Protein AF-A0A7S1LF58-F1 (afdb_monomer_lite)

Foldseek 3Di:
DVQLPDQFPWDWDWDQDPQRWIWIWTGGPQIDIDIDHPQDDPPDFDADPQAGSPPDPVCRQPPDDPDPLQRGIPPRPPDDPVPDPQPDPPDPVVVVNVCSVVVVVVPPPDDDPDDDPPPPDVVVLVVLLVQQDPVQLVLLCVLLVPPLDPVLSSVSSSQCSNVVDSSSSSNSVVNSCCVLVPVLLQQWAWQDFAAFAAPVLFHAKKWFAQDADPVLLSVQSNQCSVPPFFWWWKHFNGGTIITGGDQPDDRQVDDGVRHIDDIPPNVTDGDGHGNHHHPDDPDPDPRNRMIIITRD

Structure (mmCIF, N/CA/C/O backbone):
data_AF-A0A7S1LF58-F1
#
_entry.id   AF-A0A7S1LF58-F1
#
loop_
_atom_site.group_PDB
_atom_site.id
_atom_site.type_symbol
_atom_site.label_atom_id
_atom_site.label_alt_id
_atom_site.label_comp_id
_atom_site.label_asym_id
_atom_site.label_entity_id
_atom_site.label_seq_id
_atom_site.pdbx_PDB_ins_code
_atom_site.Cartn_x
_atom_site.Cartn_y
_atom_site.Cartn_z
_atom_site.occupancy
_atom_site.B_iso_or_equiv
_atom_site.auth_seq_id
_atom_site.auth_comp_id
_atom_site.auth_asym_id
_atom_site.auth_atom_id
_atom_site.pdbx_PDB_model_num
ATOM 1 N N . HIS A 1 1 ? -14.526 -8.887 29.942 1.00 49.16 1 HIS A N 1
ATOM 2 C CA . HIS A 1 1 ? -13.795 -7.635 29.674 1.00 49.16 1 HIS A CA 1
ATOM 3 C C . HIS A 1 1 ? -12.307 -7.725 30.007 1.00 49.16 1 HIS A C 1
ATOM 5 O O . HIS A 1 1 ? -11.536 -7.125 29.285 1.00 49.16 1 HIS A O 1
ATOM 11 N N . GLU A 1 2 ? -11.868 -8.526 30.987 1.00 41.06 2 GLU A N 1
ATOM 12 C CA . GLU A 1 2 ? -10.431 -8.652 31.322 1.00 41.06 2 GLU A CA 1
ATOM 13 C C . GLU A 1 2 ? -9.546 -9.298 30.244 1.00 41.06 2 GLU A C 1
ATOM 15 O O . GLU A 1 2 ? -8.345 -9.060 30.238 1.00 41.06 2 GLU A O 1
ATOM 20 N N . ARG A 1 3 ? -10.104 -10.077 29.302 1.00 44.50 3 ARG A N 1
ATOM 21 C CA . ARG A 1 3 ? -9.297 -10.676 28.220 1.00 44.50 3 ARG A CA 1
ATOM 22 C C . ARG A 1 3 ? -8.648 -9.627 27.301 1.00 44.50 3 ARG A C 1
ATOM 24 O O . ARG A 1 3 ? -7.627 -9.939 26.711 1.00 44.50 3 ARG A O 1
ATOM 31 N N . PHE A 1 4 ? -9.262 -8.443 27.213 1.00 48.12 4 PHE A N 1
ATOM 32 C CA . PHE A 1 4 ? -8.873 -7.326 26.345 1.00 48.12 4 PHE A CA 1
ATOM 33 C C . PHE A 1 4 ? -7.854 -6.381 27.005 1.00 48.12 4 PHE A C 1
ATOM 35 O O . PHE A 1 4 ? -7.461 -5.385 26.417 1.00 48.12 4 PHE A O 1
ATOM 42 N N . LEU A 1 5 ? -7.452 -6.655 28.251 1.00 37.25 5 LEU A N 1
ATOM 43 C CA . LEU A 1 5 ? -6.512 -5.827 29.002 1.00 37.25 5 LEU A CA 1
ATOM 44 C C . LEU A 1 5 ? -5.150 -6.537 29.042 1.00 37.25 5 LEU A C 1
ATOM 46 O O . LEU A 1 5 ? -4.911 -7.404 29.885 1.00 37.25 5 LEU A O 1
ATOM 50 N N . GLY A 1 6 ? -4.254 -6.195 28.112 1.00 44.94 6 GLY A N 1
ATOM 51 C CA . GLY A 1 6 ? -2.879 -6.708 28.062 1.00 44.94 6 GLY A CA 1
ATOM 52 C C . GLY A 1 6 ? -2.340 -6.901 26.643 1.00 44.94 6 GLY A C 1
ATOM 53 O O . GLY A 1 6 ? -3.057 -6.706 25.671 1.00 44.94 6 GLY A O 1
ATOM 54 N N . ARG A 1 7 ? -1.063 -7.307 26.519 1.00 45.22 7 ARG A N 1
ATOM 55 C CA . ARG A 1 7 ? -0.465 -7.635 25.210 1.00 45.22 7 ARG A CA 1
ATOM 56 C C . ARG A 1 7 ? -1.307 -8.702 24.499 1.00 45.22 7 ARG A C 1
ATOM 58 O O . ARG A 1 7 ? -1.663 -9.685 25.162 1.00 45.22 7 ARG A O 1
ATOM 65 N N . PRO A 1 8 ? -1.540 -8.578 23.182 1.00 49.59 8 PRO A N 1
ATOM 66 C CA . PRO A 1 8 ? -2.308 -9.555 22.436 1.00 49.59 8 PRO A CA 1
ATOM 67 C C . PRO A 1 8 ? -1.781 -10.974 22.644 1.00 49.59 8 PRO A C 1
ATOM 69 O O . PRO A 1 8 ? -0.628 -11.286 22.342 1.00 49.59 8 PRO A O 1
ATOM 72 N N . LYS A 1 9 ? -2.628 -11.853 23.183 1.00 52.75 9 LYS A N 1
ATOM 73 C CA . LYS A 1 9 ? -2.329 -13.283 23.325 1.00 52.75 9 LYS A CA 1
ATOM 74 C C . LYS A 1 9 ? -2.861 -14.012 22.098 1.00 52.75 9 LYS A C 1
ATOM 76 O O . LYS A 1 9 ? -3.878 -14.693 22.170 1.00 52.75 9 LYS A O 1
ATOM 81 N N . GLY A 1 10 ? -2.183 -13.824 20.972 1.00 60.56 10 GLY A N 1
ATOM 82 C CA . GLY A 1 10 ? -2.605 -14.339 19.677 1.00 60.56 10 GLY A CA 1
ATOM 83 C C . GLY A 1 10 ? -1.446 -14.899 18.874 1.00 60.56 10 GLY A C 1
ATOM 84 O O . GLY A 1 10 ? -0.342 -14.367 18.912 1.00 60.56 10 GLY A O 1
ATOM 85 N N . GLY A 1 11 ? -1.702 -15.985 18.151 1.00 68.56 11 GLY A N 1
ATOM 86 C CA . GLY A 1 11 ? -0.811 -16.460 17.102 1.00 68.56 11 GLY A CA 1
ATOM 87 C C . GLY A 1 11 ? -1.150 -15.802 15.769 1.00 68.56 11 GLY A C 1
ATOM 88 O O . GLY A 1 11 ? -2.276 -15.360 15.543 1.00 68.56 11 GLY A O 1
ATOM 89 N N . LEU A 1 12 ? -0.173 -15.771 14.877 1.00 73.06 12 LEU A N 1
ATOM 90 C CA . LEU A 1 12 ? -0.413 -15.604 13.456 1.00 73.06 12 LEU A CA 1
ATOM 91 C C . LEU A 1 12 ? -0.846 -16.955 12.875 1.00 73.06 12 LEU A C 1
ATOM 93 O O . LEU A 1 12 ? -0.154 -17.957 13.069 1.00 73.06 12 LEU A O 1
ATOM 97 N N . TYR A 1 13 ? -1.952 -16.981 12.139 1.00 81.94 13 TYR A N 1
ATOM 98 C CA . TYR A 1 13 ? -2.425 -18.178 11.451 1.00 81.94 13 TYR A CA 1
ATOM 99 C C . TYR A 1 13 ? -2.259 -18.008 9.948 1.00 81.94 13 TYR A C 1
ATOM 101 O O . TYR A 1 13 ? -2.771 -17.048 9.386 1.00 81.94 13 TYR A O 1
ATOM 109 N N . VAL A 1 14 ? -1.585 -18.958 9.301 1.00 82.50 14 VAL A N 1
ATOM 110 C CA . VAL A 1 14 ? -1.503 -19.054 7.838 1.00 82.50 14 VAL A CA 1
ATOM 111 C C . VAL A 1 14 ? -2.242 -20.320 7.415 1.00 82.50 14 VAL A C 1
ATOM 113 O O . VAL A 1 14 ? -1.823 -21.433 7.738 1.00 82.50 14 VAL A O 1
ATOM 116 N N . LEU A 1 15 ? -3.348 -20.154 6.702 1.00 86.81 15 LEU A N 1
ATOM 117 C CA . LEU A 1 15 ? -4.172 -21.228 6.160 1.00 86.81 15 LEU A CA 1
ATOM 118 C C . LEU A 1 15 ? -3.848 -21.378 4.675 1.00 86.81 15 LEU A C 1
ATOM 120 O O . LEU A 1 15 ? -4.190 -20.513 3.873 1.00 86.81 15 LEU A O 1
ATOM 124 N N . LYS A 1 16 ? -3.194 -22.481 4.307 1.00 86.94 16 LYS A N 1
ATOM 125 C CA . LYS A 1 16 ? -2.948 -22.831 2.904 1.00 86.94 16 LYS A CA 1
ATOM 126 C C . LYS A 1 16 ? -4.074 -23.715 2.399 1.00 86.94 16 LYS A C 1
ATOM 128 O O . LYS A 1 16 ? -4.316 -24.789 2.949 1.00 86.94 16 LYS A O 1
ATOM 133 N N . LEU A 1 17 ? -4.755 -23.251 1.368 1.00 90.25 17 LEU A N 1
ATOM 134 C CA . LEU A 1 17 ? -5.912 -23.891 0.765 1.00 90.25 17 LEU A CA 1
ATOM 135 C C . LEU A 1 17 ? -5.543 -24.395 -0.646 1.00 90.25 17 LEU A C 1
ATOM 137 O O . LEU A 1 17 ? -4.471 -24.061 -1.166 1.00 90.25 17 LEU A O 1
ATOM 141 N N . PRO A 1 18 ? -6.377 -25.252 -1.263 1.00 90.50 18 PRO A N 1
ATOM 142 C CA . PRO A 1 18 ? -6.191 -25.657 -2.655 1.00 90.50 18 PRO A CA 1
ATOM 143 C C . PRO A 1 18 ? -6.094 -24.459 -3.613 1.00 90.50 18 PRO A C 1
ATOM 145 O O . PRO A 1 18 ? -6.462 -23.338 -3.266 1.00 90.50 18 PRO A O 1
ATOM 148 N N . ASP A 1 19 ? -5.581 -24.706 -4.820 1.00 86.50 19 ASP A N 1
ATOM 149 C CA . ASP A 1 19 ? -5.467 -23.703 -5.892 1.00 86.50 19 ASP A CA 1
ATOM 150 C C . ASP A 1 19 ? -4.637 -22.462 -5.520 1.00 86.50 19 ASP A C 1
ATOM 152 O O . ASP A 1 19 ? -4.862 -21.362 -6.020 1.00 86.50 19 ASP A O 1
ATOM 156 N N . SER A 1 20 ? -3.641 -22.652 -4.647 1.00 85.56 20 SER A N 1
ATOM 157 C CA . SER A 1 20 ? -2.718 -21.602 -4.194 1.00 85.56 20 SER A CA 1
ATOM 158 C C . SER A 1 20 ? -3.402 -20.428 -3.480 1.00 85.56 20 SER A C 1
ATOM 160 O O . SER A 1 20 ? -2.853 -19.329 -3.443 1.00 85.56 20 SER A O 1
ATOM 162 N N . LEU A 1 21 ? -4.575 -20.667 -2.891 1.00 88.44 21 LEU A N 1
ATOM 163 C CA . LEU A 1 21 ? -5.234 -19.729 -1.990 1.00 88.44 21 LEU A CA 1
ATOM 164 C C . LEU A 1 21 ? -4.548 -19.773 -0.614 1.00 88.44 21 LEU A C 1
ATOM 166 O O . LEU A 1 21 ? -4.387 -20.839 -0.017 1.00 88.44 21 LEU A O 1
ATOM 170 N N . GLU A 1 22 ? -4.167 -18.617 -0.084 1.00 88.50 22 GLU A N 1
ATOM 171 C CA . GLU A 1 22 ? -3.638 -18.468 1.271 1.00 88.50 22 GLU A CA 1
ATOM 172 C C . GLU A 1 22 ? -4.483 -17.444 2.038 1.00 88.50 22 GLU A C 1
ATOM 174 O O . GLU A 1 22 ? -4.753 -16.352 1.545 1.00 88.50 22 GLU A O 1
ATOM 179 N N . VAL A 1 23 ? -4.909 -17.795 3.251 1.00 88.44 23 VAL A N 1
ATOM 180 C CA . VAL A 1 23 ? -5.578 -16.868 4.170 1.00 88.44 23 VAL A CA 1
ATOM 181 C C . VAL A 1 23 ? -4.693 -16.698 5.385 1.00 88.44 23 VAL A C 1
ATOM 183 O O . VAL A 1 23 ? -4.427 -17.665 6.101 1.00 88.44 23 VAL A O 1
ATOM 186 N N . THR A 1 24 ? -4.259 -15.473 5.639 1.00 82.75 24 THR A N 1
ATOM 187 C CA . THR A 1 24 ? -3.510 -15.144 6.846 1.00 82.75 24 THR A CA 1
ATOM 188 C C . THR A 1 24 ? -4.400 -14.368 7.797 1.00 82.75 24 THR A C 1
ATOM 190 O O . THR A 1 24 ? -5.050 -13.422 7.370 1.00 82.75 24 THR A O 1
ATOM 193 N N . ALA A 1 25 ? -4.444 -14.753 9.071 1.00 84.56 25 ALA A N 1
ATOM 194 C CA . ALA A 1 25 ? -5.254 -14.086 10.085 1.00 84.56 25 ALA A CA 1
ATOM 195 C C . ALA A 1 25 ? -4.473 -13.849 11.384 1.00 84.56 25 ALA A C 1
ATOM 197 O O . ALA A 1 25 ? -3.697 -14.708 11.817 1.00 84.56 25 ALA A O 1
ATOM 198 N N . THR A 1 26 ? -4.705 -12.709 12.035 1.00 76.12 26 THR A N 1
ATOM 199 C CA . THR A 1 26 ? -4.159 -12.419 13.366 1.00 76.12 26 THR A CA 1
ATOM 200 C C . THR A 1 26 ? -5.116 -12.904 14.453 1.00 76.12 26 THR A C 1
ATOM 202 O O . THR A 1 26 ? -6.308 -12.609 14.457 1.00 76.12 26 THR A O 1
ATOM 205 N N . GLY A 1 27 ? -4.594 -13.674 15.408 1.00 65.00 27 GLY A N 1
ATOM 206 C CA . GLY A 1 27 ? -5.336 -14.165 16.570 1.00 65.00 27 GLY A CA 1
ATOM 207 C C . GLY A 1 27 ? -5.456 -13.162 17.710 1.00 65.00 27 GLY A C 1
ATOM 208 O O . GLY A 1 27 ? -5.444 -13.585 18.864 1.00 65.00 27 GLY A O 1
ATOM 209 N N . VAL A 1 28 ? -5.461 -11.865 17.418 1.00 63.75 28 VAL A N 1
ATOM 210 C CA . VAL A 1 28 ? -5.542 -10.811 18.436 1.00 63.75 28 VAL A CA 1
ATOM 211 C C . VAL A 1 28 ? -6.995 -10.372 18.622 1.00 63.75 28 VAL A C 1
ATOM 213 O O . VAL A 1 28 ? -7.877 -10.789 17.873 1.00 63.75 28 VAL A O 1
ATOM 216 N N . ASP A 1 29 ? -7.278 -9.579 19.657 1.00 60.69 29 ASP A N 1
ATOM 217 C CA . ASP A 1 29 ? -8.654 -9.164 19.967 1.00 60.69 29 ASP A CA 1
ATOM 218 C C . ASP A 1 29 ? -9.333 -8.374 18.834 1.00 60.69 29 ASP A C 1
ATOM 220 O O . ASP A 1 29 ? -10.560 -8.382 18.734 1.00 60.69 29 ASP A O 1
ATOM 224 N N . PHE A 1 30 ? -8.529 -7.807 17.932 1.00 66.00 30 PHE A N 1
ATOM 225 C CA . PHE A 1 30 ? -8.922 -7.285 16.629 1.00 66.00 30 PHE A CA 1
ATOM 226 C C . PHE A 1 30 ? -8.355 -8.193 15.529 1.00 66.00 30 PHE A C 1
ATOM 228 O O . PHE A 1 30 ? -7.159 -8.186 15.254 1.00 66.00 30 PHE A O 1
ATOM 235 N N . MET A 1 31 ? -9.201 -9.021 14.917 1.00 74.81 31 MET A N 1
ATOM 236 C CA . MET A 1 31 ? -8.760 -9.946 13.873 1.00 74.81 31 MET A CA 1
ATOM 237 C C . MET A 1 31 ? -8.576 -9.200 12.549 1.00 74.81 31 MET A C 1
ATOM 239 O O . MET A 1 31 ? -9.546 -8.710 11.976 1.00 74.81 31 MET A O 1
ATOM 243 N N . SER A 1 32 ? -7.355 -9.207 12.032 1.00 75.75 32 SER A N 1
ATOM 244 C CA . SER A 1 32 ? -7.045 -8.801 10.661 1.00 75.75 32 SER A CA 1
ATOM 245 C C . SER A 1 32 ? -6.887 -10.046 9.808 1.00 75.75 32 SER A C 1
ATOM 247 O O . SER A 1 32 ? -6.306 -11.033 10.264 1.00 75.75 32 SER A O 1
ATOM 249 N N . SER A 1 33 ? -7.398 -10.015 8.579 1.00 82.25 33 SER A N 1
ATOM 250 C CA . SER A 1 33 ? -7.251 -11.117 7.631 1.00 82.25 33 SER A CA 1
ATOM 251 C C . SER A 1 33 ? -6.809 -10.621 6.266 1.00 82.25 33 SER A C 1
ATOM 253 O O . SER A 1 33 ? -7.401 -9.681 5.741 1.00 82.25 33 SER A O 1
ATOM 255 N N . VAL A 1 34 ? -5.836 -11.302 5.671 1.00 82.06 34 VAL A N 1
ATOM 256 C CA . VAL A 1 34 ? -5.402 -11.075 4.293 1.00 82.06 34 VAL A CA 1
ATOM 257 C C . VAL A 1 34 ? -5.615 -12.346 3.490 1.00 82.06 34 VAL A C 1
ATOM 259 O O . VAL A 1 34 ? -5.317 -13.446 3.959 1.00 82.06 34 VAL A O 1
ATOM 262 N N . ILE A 1 35 ? -6.156 -12.186 2.286 1.00 86.19 35 ILE A N 1
ATOM 263 C CA . ILE A 1 35 ? -6.407 -13.274 1.348 1.00 86.19 35 ILE A CA 1
ATOM 264 C C . ILE A 1 35 ? -5.486 -13.071 0.151 1.00 86.19 35 ILE A C 1
ATOM 266 O O . ILE A 1 35 ? -5.579 -12.061 -0.544 1.00 86.19 35 ILE A O 1
ATOM 270 N N . THR A 1 36 ? -4.627 -14.052 -0.097 1.00 84.56 36 THR A N 1
ATOM 271 C CA . THR A 1 36 ? -3.744 -14.103 -1.260 1.00 84.56 36 THR A CA 1
ATOM 272 C C . THR A 1 36 ? -4.225 -15.212 -2.178 1.00 84.56 36 THR A C 1
ATOM 274 O O . THR A 1 36 ? -4.447 -16.340 -1.741 1.00 84.56 36 THR A O 1
ATOM 277 N N . MET A 1 37 ? -4.386 -14.909 -3.462 1.00 86.19 37 MET A N 1
ATOM 278 C CA . MET A 1 37 ? -4.830 -15.887 -4.451 1.00 86.19 37 MET A CA 1
ATOM 279 C C . MET A 1 37 ? -4.217 -15.614 -5.824 1.00 86.19 37 MET A C 1
ATOM 281 O O . MET A 1 37 ? -3.865 -14.468 -6.123 1.00 86.19 37 MET A O 1
ATOM 285 N N . PRO A 1 38 ? -4.100 -16.632 -6.694 1.00 83.94 38 PRO A N 1
ATOM 286 C CA . PRO A 1 38 ? -3.785 -16.409 -8.094 1.00 83.94 38 PRO A CA 1
ATOM 287 C C . PRO A 1 38 ? -4.870 -15.564 -8.751 1.00 83.94 38 PRO A C 1
ATOM 289 O O . PRO A 1 38 ? -6.054 -15.696 -8.437 1.00 83.94 38 PRO A O 1
ATOM 292 N N . ARG A 1 39 ? -4.471 -14.734 -9.716 1.00 81.69 39 ARG A N 1
ATOM 293 C CA . ARG A 1 39 ? -5.437 -14.011 -10.541 1.00 81.69 39 ARG A CA 1
ATOM 294 C C . ARG A 1 39 ? -6.353 -15.025 -11.241 1.00 81.69 39 ARG A C 1
ATOM 296 O O . ARG A 1 39 ? -5.823 -15.937 -11.886 1.00 81.69 39 ARG A O 1
ATOM 303 N N . PRO A 1 40 ? -7.687 -14.883 -11.139 1.00 79.25 40 PRO A N 1
ATOM 304 C CA . PRO A 1 40 ? -8.623 -15.752 -11.825 1.00 79.25 40 PRO A CA 1
ATOM 305 C C . PRO A 1 40 ? -8.295 -15.826 -13.317 1.00 79.25 40 PRO A C 1
ATOM 307 O O . PRO A 1 40 ? -7.916 -14.831 -13.942 1.00 79.25 40 PRO A O 1
ATOM 310 N N . GLY A 1 41 ? -8.423 -17.021 -13.895 1.00 76.75 41 GLY A N 1
ATOM 311 C CA . GLY A 1 41 ? -8.282 -17.197 -15.337 1.00 76.75 41 GLY A CA 1
ATOM 312 C C . GLY A 1 41 ? -9.292 -16.338 -16.104 1.00 76.75 41 GLY A C 1
ATOM 313 O O . GLY A 1 41 ? -10.343 -15.969 -15.578 1.00 76.75 41 GLY A O 1
ATOM 314 N N . ALA A 1 42 ? -8.987 -16.032 -17.368 1.00 69.75 42 ALA A N 1
ATOM 315 C CA . ALA A 1 42 ? -9.876 -15.247 -18.219 1.00 69.75 42 ALA A CA 1
ATOM 316 C C . ALA A 1 42 ? -11.304 -15.831 -18.218 1.00 69.75 42 ALA A C 1
ATOM 318 O O . ALA A 1 42 ? -11.501 -17.001 -18.545 1.00 69.75 42 ALA A O 1
ATOM 319 N N . GLY A 1 43 ? -12.291 -15.010 -17.846 1.00 65.94 43 GLY A N 1
ATOM 320 C CA . GLY A 1 43 ? -13.705 -15.398 -17.786 1.00 65.94 43 GLY A CA 1
ATOM 321 C C . GLY A 1 43 ? -14.191 -15.940 -16.435 1.00 65.94 43 GLY A C 1
ATOM 322 O O . GLY A 1 43 ? -15.390 -16.169 -16.292 1.00 65.94 43 GLY A O 1
ATOM 323 N N . VAL A 1 44 ? -13.316 -16.105 -15.437 1.00 71.69 44 VAL A N 1
ATOM 324 C CA . VAL A 1 44 ? -13.723 -16.418 -14.059 1.00 71.69 44 VAL A CA 1
ATOM 325 C C . VAL A 1 44 ? -13.902 -15.107 -13.299 1.00 71.69 44 VAL A C 1
ATOM 327 O O . VAL A 1 44 ? -12.933 -14.416 -13.004 1.00 71.69 44 VAL A O 1
ATOM 330 N N . ALA A 1 45 ? -15.152 -14.743 -13.015 1.00 68.94 45 ALA A N 1
ATOM 331 C CA . ALA A 1 45 ? -15.463 -13.551 -12.237 1.00 68.94 45 ALA A CA 1
ATOM 332 C C . ALA A 1 45 ? -15.384 -13.870 -10.739 1.00 68.94 45 ALA A C 1
ATOM 334 O O . ALA A 1 45 ? -16.151 -14.692 -10.238 1.00 68.94 45 ALA A O 1
ATOM 335 N N . GLN A 1 46 ? -14.475 -13.200 -10.036 1.00 80.12 46 GLN A N 1
ATOM 336 C CA . GLN A 1 46 ? -14.569 -13.033 -8.592 1.00 80.12 46 GLN A CA 1
ATOM 337 C C . GLN A 1 46 ? -15.501 -11.854 -8.286 1.00 80.12 46 GLN A C 1
ATOM 339 O O . GLN A 1 46 ? -15.709 -10.964 -9.112 1.00 80.12 46 GLN A O 1
ATOM 344 N N . GLY A 1 47 ? -16.087 -11.878 -7.099 1.00 79.69 47 GLY A N 1
ATOM 345 C CA . GLY A 1 47 ? -16.806 -10.758 -6.521 1.00 79.69 47 GLY A CA 1
ATOM 346 C C . GLY A 1 47 ? -16.692 -10.808 -5.001 1.00 79.69 47 GLY A C 1
ATOM 347 O O . GLY A 1 47 ? -16.082 -11.728 -4.449 1.00 79.69 47 GLY A O 1
ATOM 348 N N . GLY A 1 48 ? -17.271 -9.829 -4.322 1.00 79.88 48 GLY A N 1
ATOM 349 C CA . GLY A 1 48 ? -17.203 -9.701 -2.873 1.00 79.88 48 GLY A CA 1
ATOM 350 C C . GLY A 1 48 ? -16.739 -8.316 -2.433 1.00 79.88 48 GLY A C 1
ATOM 351 O O . GLY A 1 48 ? -16.618 -7.396 -3.234 1.00 79.88 48 GLY A O 1
ATOM 352 N N . TYR A 1 49 ? -16.438 -8.184 -1.140 1.00 79.38 49 TYR A N 1
ATOM 353 C CA . TYR A 1 49 ? -15.970 -6.927 -0.542 1.00 79.38 49 TYR A CA 1
ATOM 354 C C . TYR A 1 49 ? -14.559 -6.534 -0.995 1.00 79.38 49 TYR A C 1
ATOM 356 O O . TYR A 1 49 ? -14.155 -5.392 -0.817 1.00 79.38 49 TYR A O 1
ATOM 364 N N . CYS A 1 50 ? -13.814 -7.482 -1.564 1.00 81.94 50 CYS A N 1
ATOM 365 C CA . CYS A 1 50 ? -12.450 -7.283 -2.046 1.00 81.94 50 CYS A CA 1
ATOM 366 C C . CYS A 1 50 ? -12.384 -7.090 -3.571 1.00 81.94 50 CYS A C 1
ATOM 368 O O . CYS A 1 50 ? -11.313 -7.261 -4.147 1.00 81.94 50 CYS A O 1
ATOM 370 N N . GLY A 1 51 ? -13.514 -6.794 -4.224 1.00 83.88 51 GLY A N 1
ATOM 371 C CA . GLY A 1 51 ? -13.562 -6.548 -5.662 1.00 83.88 51 GLY A CA 1
ATOM 372 C C . GLY A 1 51 ? -13.551 -7.813 -6.520 1.00 83.88 51 GLY A C 1
ATOM 373 O O . GLY A 1 51 ? -13.872 -8.916 -6.062 1.00 83.88 51 GLY A O 1
ATOM 374 N N . ASN A 1 52 ? -13.216 -7.644 -7.798 1.00 84.38 52 ASN A N 1
ATOM 375 C CA . ASN A 1 52 ? -13.254 -8.701 -8.810 1.00 84.38 52 ASN A CA 1
ATOM 376 C C . ASN A 1 52 ? -11.857 -9.200 -9.238 1.00 84.38 52 ASN A C 1
ATOM 378 O O . ASN A 1 52 ? -11.753 -10.167 -9.998 1.00 84.38 52 ASN A O 1
ATOM 382 N N . PHE A 1 53 ? -10.797 -8.545 -8.749 1.00 86.38 53 PHE A N 1
ATOM 383 C CA . PHE A 1 53 ? -9.394 -8.901 -8.966 1.00 86.38 53 PHE A CA 1
ATOM 384 C C . PHE A 1 53 ? -8.972 -8.960 -10.456 1.00 86.38 53 PHE A C 1
ATOM 386 O O . PHE A 1 53 ? -8.044 -9.677 -10.850 1.00 86.38 53 PHE A O 1
ATOM 393 N N . ASN A 1 54 ? -9.630 -8.171 -11.313 1.00 82.31 54 ASN A N 1
ATOM 394 C CA . ASN A 1 54 ? -9.333 -8.051 -12.743 1.00 82.31 54 ASN A CA 1
ATOM 395 C C . ASN A 1 54 ? -8.222 -7.027 -13.052 1.00 82.31 54 ASN A C 1
ATOM 397 O O . ASN A 1 54 ? -7.890 -6.860 -14.226 1.00 82.31 54 ASN A O 1
ATOM 401 N N . GLY A 1 55 ? -7.629 -6.386 -12.038 1.00 79.06 55 GLY A N 1
ATOM 402 C CA . GLY A 1 55 ? -6.574 -5.374 -12.167 1.00 79.06 55 GLY A CA 1
ATOM 403 C C . GLY A 1 55 ? -7.052 -3.962 -12.528 1.00 79.06 55 GLY A C 1
ATOM 404 O O . GLY A 1 55 ? -6.201 -3.112 -12.772 1.00 79.06 55 GLY A O 1
ATOM 405 N N . ASP A 1 56 ? -8.360 -3.727 -12.568 1.00 78.69 56 ASP A N 1
ATOM 406 C CA . ASP A 1 56 ? -9.000 -2.427 -12.750 1.00 78.69 56 ASP A CA 1
ATOM 407 C C . ASP A 1 56 ? -9.787 -2.064 -11.474 1.00 78.69 56 ASP A C 1
ATOM 409 O O . ASP A 1 56 ? -10.900 -2.540 -11.274 1.00 78.69 56 ASP A O 1
ATOM 413 N N . PRO A 1 57 ? -9.234 -1.232 -10.577 1.00 78.88 57 PRO A N 1
ATOM 414 C CA . PRO A 1 57 ? -9.910 -0.901 -9.323 1.00 78.88 57 PRO A CA 1
ATOM 415 C C . PRO A 1 57 ? -11.194 -0.076 -9.522 1.00 78.88 57 PRO A C 1
ATOM 417 O O . PRO A 1 57 ? -12.013 0.019 -8.608 1.00 78.88 57 PRO A O 1
ATOM 420 N N . GLU A 1 58 ? -11.398 0.529 -10.698 1.00 78.12 58 GLU A N 1
ATOM 421 C CA . GLU A 1 58 ? -12.553 1.392 -10.974 1.00 78.12 58 GLU A CA 1
ATOM 422 C C . GLU A 1 58 ? -13.861 0.596 -11.153 1.00 78.12 58 GLU A C 1
ATOM 424 O O . GLU A 1 58 ? -14.957 1.170 -11.107 1.00 78.12 58 GLU A O 1
ATOM 429 N N . ASP A 1 59 ? -13.783 -0.726 -11.349 1.00 82.50 59 ASP A N 1
ATOM 430 C CA . ASP A 1 59 ? -14.954 -1.599 -11.483 1.00 82.50 59 ASP A CA 1
ATOM 431 C C . ASP A 1 59 ? -15.177 -2.570 -10.310 1.00 82.50 59 ASP A C 1
ATOM 433 O O . ASP A 1 59 ? -16.182 -3.290 -10.293 1.00 82.50 59 ASP A O 1
ATOM 437 N N . ASP A 1 60 ? -14.334 -2.508 -9.275 1.00 80.25 60 ASP A N 1
ATOM 438 C CA . ASP A 1 60 ? -14.433 -3.361 -8.084 1.00 80.25 60 ASP A CA 1
ATOM 439 C C . ASP A 1 60 ? -15.723 -3.119 -7.279 1.00 80.25 60 ASP A C 1
ATOM 441 O O . ASP A 1 60 ? -16.261 -4.042 -6.667 1.00 80.25 60 ASP A O 1
ATOM 445 N N . ALA A 1 61 ? -16.261 -1.896 -7.319 1.00 74.25 61 ALA A N 1
ATOM 446 C CA . ALA A 1 61 ? -17.471 -1.496 -6.596 1.00 74.25 61 ALA A CA 1
ATOM 447 C C . ALA A 1 61 ? -18.739 -1.454 -7.475 1.00 74.25 61 ALA A C 1
ATOM 449 O O . ALA A 1 61 ? -19.738 -0.839 -7.093 1.00 74.25 61 ALA A O 1
ATOM 450 N N . GLN A 1 62 ? -18.725 -2.055 -8.672 1.00 75.44 62 GLN A N 1
ATOM 451 C CA . GLN A 1 62 ? -19.868 -1.993 -9.589 1.00 75.44 62 GLN A CA 1
ATOM 452 C C . GLN A 1 62 ? -20.942 -3.070 -9.311 1.00 75.44 62 GLN A C 1
ATOM 454 O O . GLN A 1 62 ? -20.616 -4.251 -9.150 1.00 75.44 62 GLN A O 1
ATOM 459 N N . PRO A 1 63 ? -22.246 -2.715 -9.351 1.00 66.19 63 PRO A N 1
ATOM 460 C CA . PRO A 1 63 ? -22.789 -1.378 -9.600 1.00 66.19 63 PRO A CA 1
ATOM 461 C C . PRO A 1 63 ? -22.627 -0.452 -8.386 1.00 66.19 63 PRO A C 1
ATOM 463 O O . PRO A 1 63 ? -22.921 -0.841 -7.258 1.00 66.19 63 PRO A O 1
ATOM 466 N N . VAL A 1 64 ? -22.236 0.800 -8.645 1.00 63.31 64 VAL A N 1
ATOM 467 C CA . VAL A 1 64 ? -22.173 1.844 -7.615 1.00 63.31 64 VAL A CA 1
ATOM 468 C C . VAL A 1 64 ? -23.604 2.199 -7.220 1.00 63.31 64 VAL A C 1
ATOM 470 O O . VAL A 1 64 ? -24.292 2.921 -7.942 1.00 63.31 64 VAL A O 1
ATOM 473 N N . VAL A 1 65 ? -24.081 1.662 -6.098 1.00 58.84 65 VAL A N 1
ATOM 474 C CA . VAL A 1 65 ? -25.361 2.059 -5.498 1.00 58.84 65 VAL A CA 1
ATOM 475 C C . VAL A 1 65 ? -25.105 2.872 -4.226 1.00 58.84 65 VAL A C 1
ATOM 477 O O . VAL A 1 65 ? -24.151 2.576 -3.504 1.00 58.84 65 VAL A O 1
ATOM 480 N N . PRO A 1 66 ? -25.924 3.896 -3.919 1.00 51.72 66 PRO A N 1
ATOM 481 C CA . PRO A 1 66 ? -25.805 4.638 -2.670 1.00 51.72 66 PRO A CA 1
ATOM 482 C C . PRO A 1 66 ? -26.258 3.735 -1.517 1.00 51.72 66 PRO A C 1
ATOM 484 O O . PRO A 1 66 ? -27.434 3.670 -1.168 1.00 51.72 66 PRO A O 1
ATOM 487 N N . SER A 1 67 ? -25.337 2.972 -0.937 1.00 52.19 67 SER A N 1
ATOM 488 C CA . SER A 1 67 ? -25.625 2.200 0.268 1.00 52.19 67 SER A CA 1
ATOM 489 C C . SER A 1 67 ? -24.397 2.102 1.152 1.00 52.19 67 SER A C 1
ATOM 491 O O . SER A 1 67 ? -23.604 1.173 1.062 1.00 52.19 67 SER A O 1
ATOM 493 N N . TRP A 1 68 ? -24.282 3.056 2.068 1.00 45.00 68 TRP A N 1
ATOM 494 C CA . TRP A 1 68 ? -23.247 3.092 3.104 1.00 45.00 68 TRP A CA 1
ATOM 495 C C . TRP A 1 68 ? -23.281 1.891 4.059 1.00 45.00 68 TRP A C 1
ATOM 497 O O . TRP A 1 68 ? -22.321 1.636 4.776 1.00 45.00 68 TRP A O 1
ATOM 507 N N . ASN A 1 69 ? -24.384 1.146 4.070 1.00 52.75 69 ASN A N 1
ATOM 508 C CA . ASN A 1 69 ? -24.633 0.014 4.955 1.00 52.75 69 ASN A CA 1
ATOM 509 C C . ASN A 1 69 ? -25.035 -1.268 4.218 1.00 52.75 69 ASN A C 1
ATOM 511 O O . ASN A 1 69 ? -25.404 -2.243 4.875 1.00 52.75 69 ASN A O 1
ATOM 515 N N . LYS A 1 70 ? -25.005 -1.285 2.879 1.00 55.91 70 LYS A N 1
ATOM 516 C CA . LYS A 1 70 ? -25.201 -2.528 2.133 1.00 55.91 70 LYS A CA 1
ATOM 517 C C . LYS A 1 70 ? -23.918 -2.845 1.385 1.00 55.91 70 LYS A C 1
ATOM 519 O O . LYS A 1 70 ? -23.418 -1.962 0.693 1.00 55.91 70 LYS A O 1
ATOM 524 N N . PRO A 1 71 ? -23.392 -4.072 1.502 1.00 56.12 71 PRO A N 1
ATOM 525 C CA . PRO A 1 71 ? -22.411 -4.548 0.543 1.00 56.12 71 PRO A CA 1
ATOM 526 C C . PRO A 1 71 ? -22.840 -4.232 -0.897 1.00 56.12 71 PRO A C 1
ATOM 528 O O . PRO A 1 71 ? -23.973 -4.538 -1.277 1.00 56.12 71 PRO A O 1
ATOM 531 N N . ILE A 1 72 ? -21.931 -3.668 -1.690 1.00 61.66 72 ILE A N 1
ATOM 532 C CA . ILE A 1 72 ? -22.134 -3.405 -3.118 1.00 61.66 72 ILE A CA 1
ATOM 533 C C . ILE A 1 72 ? -21.097 -4.176 -3.925 1.00 61.66 72 ILE A C 1
ATOM 535 O O . ILE A 1 72 ? -19.929 -4.217 -3.552 1.00 61.66 72 ILE A O 1
ATOM 539 N N . GLY A 1 73 ? -21.536 -4.830 -4.997 1.00 65.62 73 GLY A N 1
ATOM 540 C CA . GLY A 1 73 ? -20.687 -5.685 -5.824 1.00 65.62 73 GLY A CA 1
ATOM 541 C C . GLY A 1 73 ? -21.342 -7.026 -6.143 1.00 65.62 73 GLY A C 1
ATOM 542 O O . GLY A 1 73 ? -22.289 -7.461 -5.484 1.00 65.62 73 GLY A O 1
ATOM 543 N N . LYS A 1 74 ? -20.840 -7.692 -7.185 1.00 68.81 74 LYS A N 1
ATOM 544 C CA . LYS A 1 74 ? -21.234 -9.072 -7.517 1.00 68.81 74 LYS A CA 1
ATOM 545 C C . LYS A 1 74 ? -20.802 -10.018 -6.395 1.00 68.81 74 LYS A C 1
ATOM 547 O O . LYS A 1 74 ? -19.736 -9.817 -5.825 1.00 68.81 74 LYS A O 1
ATOM 552 N N . GLY A 1 75 ? -21.573 -11.064 -6.097 1.00 68.62 75 GLY A N 1
ATOM 553 C CA . GLY A 1 75 ? -21.176 -12.056 -5.087 1.00 68.62 75 GLY A CA 1
ATOM 554 C C . GLY A 1 75 ? -21.395 -11.610 -3.637 1.00 68.62 75 GLY A C 1
ATOM 555 O O . GLY A 1 75 ? -20.968 -12.302 -2.714 1.00 68.62 75 GLY A O 1
ATOM 556 N N . LEU A 1 76 ? -22.033 -10.456 -3.428 1.00 71.00 76 LEU A N 1
ATOM 557 C CA . LEU A 1 76 ? -22.439 -9.965 -2.113 1.00 71.00 76 LEU A CA 1
ATOM 558 C C . LEU A 1 76 ? -23.944 -10.095 -1.860 1.00 71.00 76 LEU A C 1
ATOM 560 O O . LEU A 1 76 ? -24.510 -9.443 -0.977 1.00 71.00 76 LEU A O 1
ATOM 564 N N . GLU A 1 77 ? -24.612 -10.940 -2.639 1.00 71.44 77 GLU A N 1
ATOM 565 C CA . GLU A 1 77 ? -25.984 -11.323 -2.369 1.00 71.44 77 GLU A CA 1
ATOM 566 C C . GLU A 1 77 ? -26.078 -11.926 -0.954 1.00 71.44 77 GLU A C 1
ATOM 568 O O . GLU A 1 77 ? -25.142 -12.588 -0.492 1.00 71.44 77 GLU A O 1
ATOM 573 N N . PRO A 1 78 ? -27.196 -11.719 -0.232 1.00 69.19 78 PRO A N 1
ATOM 574 C CA . PRO A 1 78 ? -27.375 -12.315 1.082 1.00 69.19 78 PRO A CA 1
ATOM 575 C C . PRO A 1 78 ? -27.115 -13.820 1.027 1.00 69.19 78 PRO A C 1
ATOM 577 O O . PRO A 1 78 ? -27.765 -14.536 0.262 1.00 69.19 78 PRO A O 1
ATOM 580 N N . VAL A 1 79 ? -26.181 -14.298 1.854 1.00 67.25 79 VAL A N 1
ATOM 581 C CA . VAL A 1 79 ? -25.891 -15.730 1.968 1.00 67.25 79 VAL A CA 1
ATOM 582 C C . VAL A 1 79 ? -27.193 -16.442 2.308 1.00 67.25 79 VAL A C 1
ATOM 584 O O . VAL A 1 79 ? -27.870 -16.065 3.274 1.00 67.25 79 VAL A O 1
ATOM 587 N N . GLU A 1 80 ? -27.556 -17.451 1.504 1.00 72.38 80 GLU A N 1
ATOM 588 C CA . GLU A 1 80 ? -28.774 -18.222 1.733 1.00 72.38 80 GLU A CA 1
ATOM 589 C C . GLU A 1 80 ? -28.796 -18.633 3.194 1.00 72.38 80 GLU A C 1
ATOM 591 O O . GLU A 1 80 ? -27.785 -19.107 3.721 1.00 72.38 80 GLU A O 1
ATOM 596 N N . ARG A 1 81 ? -29.944 -18.430 3.858 1.00 69.94 81 ARG A N 1
ATOM 597 C CA . ARG A 1 81 ? -30.031 -18.622 5.302 1.00 69.94 81 ARG A CA 1
ATOM 598 C C . ARG A 1 81 ? -29.361 -19.941 5.662 1.00 69.94 81 ARG A C 1
ATOM 600 O O . ARG A 1 81 ? -28.553 -19.921 6.576 1.00 69.94 81 ARG A O 1
ATOM 607 N N . SER A 1 82 ? -29.682 -21.037 4.959 1.00 75.94 82 SER A N 1
ATOM 608 C CA . SER A 1 82 ? -29.189 -22.413 5.170 1.00 75.94 82 SER A CA 1
ATOM 609 C C . SER A 1 82 ? -27.662 -22.533 5.254 1.00 75.94 82 SER A C 1
ATOM 611 O O . SER A 1 82 ? -27.184 -23.344 6.045 1.00 75.94 82 SER A O 1
ATOM 613 N N . LEU A 1 83 ? -26.932 -21.688 4.527 1.00 66.38 83 LEU A N 1
ATOM 614 C CA . LEU A 1 83 ? -25.473 -21.667 4.414 1.00 66.38 83 LEU A CA 1
ATOM 615 C C . LEU A 1 83 ? -24.799 -20.690 5.392 1.00 66.38 83 LEU A C 1
ATOM 617 O O . LEU A 1 83 ? -23.577 -20.687 5.520 1.00 66.38 83 LEU A O 1
ATOM 621 N N . ASN A 1 84 ? -25.571 -19.861 6.100 1.00 67.19 84 ASN A N 1
ATOM 622 C CA . ASN A 1 84 ? -25.027 -18.905 7.058 1.00 67.19 84 ASN A CA 1
ATOM 623 C C . ASN A 1 84 ? -24.510 -19.632 8.317 1.00 67.19 84 ASN A C 1
ATOM 625 O O . ASN A 1 84 ? -25.294 -20.129 9.126 1.00 67.19 84 ASN A O 1
ATOM 629 N N . LEU A 1 85 ? -23.188 -19.668 8.502 1.00 60.66 85 LEU A N 1
ATOM 630 C CA . LEU A 1 85 ? -22.535 -20.304 9.654 1.00 60.66 85 LEU A CA 1
ATOM 631 C C . LEU A 1 85 ? -22.644 -19.485 10.953 1.00 60.66 85 LEU A C 1
ATOM 633 O O . LEU A 1 85 ? -22.452 -20.029 12.037 1.00 60.66 85 LEU A O 1
ATOM 637 N N . PHE A 1 86 ? -23.027 -18.208 10.884 1.00 62.00 86 PHE A N 1
ATOM 638 C CA . PHE A 1 86 ? -23.179 -17.319 12.044 1.00 62.00 86 PHE A CA 1
ATOM 639 C C . PHE A 1 86 ? -24.565 -17.411 12.699 1.00 62.00 86 PHE A C 1
ATOM 641 O O . PHE A 1 86 ? -25.018 -16.499 13.387 1.00 62.00 86 PHE A O 1
ATOM 648 N N . ARG A 1 87 ? -25.265 -18.531 12.517 1.00 54.28 87 ARG A N 1
ATOM 649 C CA . ARG A 1 87 ? -26.584 -18.786 13.103 1.00 54.28 87 ARG A CA 1
ATOM 650 C C . ARG A 1 87 ? -26.476 -19.114 14.587 1.00 54.28 87 ARG A C 1
ATOM 652 O O . ARG A 1 87 ? -26.493 -20.273 14.990 1.00 54.28 87 ARG A O 1
ATOM 659 N N . GLY A 1 88 ? -26.429 -18.086 15.419 1.00 51.66 88 GLY A N 1
ATOM 660 C CA . GLY A 1 88 ? -26.552 -18.249 16.859 1.00 51.66 88 GLY A CA 1
ATOM 661 C C . GLY A 1 88 ? -27.275 -17.069 17.477 1.00 51.66 88 GLY A C 1
ATOM 662 O O . GLY A 1 88 ? -26.828 -15.938 17.333 1.00 51.66 88 GLY A O 1
ATOM 663 N N . LYS A 1 89 ? -28.324 -17.339 18.267 1.00 48.91 89 LYS A N 1
ATOM 664 C CA . LYS A 1 89 ? -29.021 -16.353 19.125 1.00 48.91 89 LYS A CA 1
ATOM 665 C C . LYS A 1 89 ? -28.106 -15.676 20.170 1.00 48.91 89 LYS A C 1
ATOM 667 O O . LYS A 1 89 ? -28.573 -14.861 20.955 1.00 48.91 89 LYS A O 1
ATOM 672 N N . HIS A 1 90 ? -26.822 -16.034 20.190 1.00 46.75 90 HIS A N 1
ATOM 673 C CA . HIS A 1 90 ? -25.809 -15.578 21.137 1.00 46.75 90 HIS A CA 1
ATOM 674 C C . HIS A 1 90 ? -24.550 -15.019 20.461 1.00 46.75 90 HIS A C 1
ATOM 676 O O . HIS A 1 90 ? -23.577 -14.759 21.159 1.00 46.75 90 HIS A O 1
ATOM 682 N N . SER A 1 91 ? -24.537 -14.839 19.134 1.00 42.22 91 SER A N 1
ATOM 683 C CA . SER A 1 91 ? -23.440 -14.136 18.462 1.00 42.22 91 SER A CA 1
ATOM 684 C C . SER A 1 91 ? -23.806 -12.653 18.323 1.00 42.22 91 SER A C 1
ATOM 686 O O . SER A 1 91 ? -24.720 -12.336 17.559 1.00 42.22 91 SER A O 1
ATOM 688 N N . PRO A 1 92 ? -23.118 -11.727 19.020 1.00 44.72 92 PRO A N 1
ATOM 689 C CA . PRO A 1 92 ? -23.335 -10.286 18.857 1.00 44.72 92 PRO A CA 1
ATOM 690 C C . PRO A 1 92 ? -23.135 -9.829 17.403 1.00 44.72 92 PRO A C 1
ATOM 692 O O . PRO A 1 92 ? -23.792 -8.899 16.950 1.00 44.72 92 PRO A O 1
ATOM 695 N N . VAL A 1 93 ? -22.288 -10.540 16.648 1.00 41.81 93 VAL A N 1
ATOM 696 C CA . VAL A 1 93 ? -22.017 -10.295 15.222 1.00 41.81 93 VAL A CA 1
ATOM 697 C C . VAL A 1 93 ? -23.211 -10.681 14.343 1.00 41.81 93 VAL A C 1
ATOM 699 O O . VAL A 1 93 ? -23.515 -9.985 13.381 1.00 41.81 93 VAL A O 1
ATOM 702 N N . ALA A 1 94 ? -23.939 -11.747 14.692 1.00 38.81 94 ALA A N 1
ATOM 703 C CA . ALA A 1 94 ? -25.148 -12.147 13.970 1.00 38.81 94 ALA A CA 1
ATOM 704 C C . ALA A 1 94 ? -26.305 -11.168 14.207 1.00 38.81 94 ALA A C 1
ATOM 706 O O . ALA A 1 94 ? -27.041 -10.863 13.275 1.00 38.81 94 ALA A O 1
ATOM 707 N N . LEU A 1 95 ? -26.419 -10.626 15.425 1.00 37.88 95 LEU A N 1
ATOM 708 C CA . LEU A 1 95 ? -27.383 -9.573 15.753 1.00 37.88 95 LEU A CA 1
ATOM 709 C C . LEU A 1 95 ? -27.060 -8.255 15.039 1.00 37.88 95 LEU A C 1
ATOM 711 O O . LEU A 1 95 ? -27.980 -7.622 14.539 1.00 37.88 95 LEU A O 1
ATOM 715 N N . ALA A 1 96 ? -25.785 -7.866 14.937 1.00 43.59 96 ALA A N 1
ATOM 716 C CA . ALA A 1 96 ? -25.381 -6.660 14.210 1.00 43.59 96 ALA A CA 1
ATOM 717 C C . ALA A 1 96 ? -25.561 -6.802 12.687 1.00 43.59 96 ALA A C 1
ATOM 719 O O . ALA A 1 96 ? -26.065 -5.886 12.045 1.00 43.59 96 ALA A O 1
ATOM 720 N N . ALA A 1 97 ? -25.221 -7.961 12.112 1.00 41.44 97 ALA A N 1
ATOM 721 C CA . ALA A 1 97 ? -25.404 -8.223 10.685 1.00 41.44 97 ALA A CA 1
ATOM 722 C C . ALA A 1 97 ? -26.887 -8.369 10.299 1.00 41.44 97 ALA A C 1
ATOM 724 O O . ALA A 1 97 ? -27.311 -7.811 9.289 1.00 41.44 97 ALA A O 1
ATOM 725 N N . GLU A 1 98 ? -27.704 -9.068 11.101 1.00 42.31 98 GLU A N 1
ATOM 726 C CA . GLU A 1 98 ? -29.155 -9.127 10.870 1.00 42.31 98 GLU A CA 1
ATOM 727 C C . GLU A 1 98 ? -29.822 -7.765 11.112 1.00 42.31 98 GLU A C 1
ATOM 729 O O . GLU A 1 98 ? -30.681 -7.393 10.318 1.00 42.31 98 GLU A O 1
ATOM 734 N N . ALA A 1 99 ? -29.423 -6.987 12.128 1.00 45.06 99 ALA A N 1
ATOM 735 C CA . ALA A 1 99 ? -29.968 -5.646 12.365 1.00 45.06 99 ALA A CA 1
ATOM 736 C C . ALA A 1 99 ? -29.613 -4.667 11.235 1.00 45.06 99 ALA A C 1
ATOM 738 O O . ALA A 1 99 ? -30.510 -4.014 10.709 1.00 45.06 99 ALA A O 1
ATOM 739 N N . ALA A 1 100 ? -28.357 -4.639 10.775 1.00 46.19 100 ALA A N 1
ATOM 740 C CA . ALA A 1 100 ? -27.940 -3.798 9.650 1.00 46.19 100 ALA A CA 1
ATOM 741 C C . ALA A 1 100 ? -28.677 -4.153 8.342 1.00 46.19 100 ALA A C 1
ATOM 743 O O . ALA A 1 100 ? -29.047 -3.270 7.568 1.00 46.19 100 ALA A O 1
ATOM 744 N N . LEU A 1 101 ? -28.958 -5.443 8.111 1.00 44.03 101 LEU A N 1
ATOM 745 C CA . LEU A 1 101 ? -29.717 -5.909 6.945 1.00 44.03 101 LEU A CA 1
ATOM 746 C C . LEU A 1 101 ? -31.240 -5.700 7.080 1.00 44.03 101 LEU A C 1
ATOM 748 O O . LEU A 1 101 ? -31.925 -5.545 6.066 1.00 44.03 101 LEU A O 1
ATOM 752 N N . LEU A 1 102 ? -31.791 -5.699 8.300 1.00 40.41 102 LEU A N 1
ATOM 753 C CA . LEU A 1 102 ? -33.229 -5.539 8.561 1.00 40.41 102 LEU A CA 1
ATOM 754 C C . LEU A 1 102 ? -33.662 -4.073 8.701 1.00 40.41 102 LEU A C 1
ATOM 756 O O . LEU A 1 102 ? -34.755 -3.731 8.244 1.00 40.41 102 LEU A O 1
ATOM 760 N N . GLU A 1 103 ? -32.831 -3.193 9.261 1.00 44.53 103 GLU A N 1
ATOM 761 C CA . GLU A 1 103 ? -33.135 -1.757 9.380 1.00 44.53 103 GLU A CA 1
ATOM 762 C C . GLU A 1 103 ? -33.260 -1.086 8.002 1.00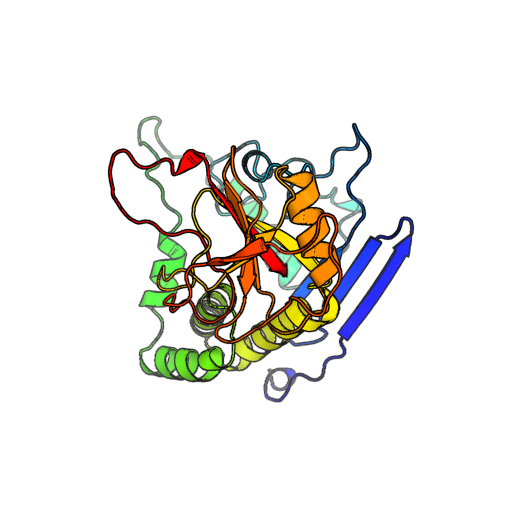 44.53 103 GLU A C 1
ATOM 764 O O . GLU A 1 103 ? -34.125 -0.232 7.795 1.00 44.53 103 GLU A O 1
ATOM 769 N N . GLY A 1 104 ? -32.526 -1.583 7.001 1.00 41.19 104 GLY A N 1
ATOM 770 C CA . GLY A 1 104 ? -32.663 -1.162 5.605 1.00 41.19 104 GLY A CA 1
ATOM 771 C C . GLY A 1 104 ? -33.988 -1.542 4.922 1.00 41.19 104 GLY A C 1
ATOM 772 O O . GLY A 1 104 ? -34.233 -1.069 3.816 1.00 41.19 104 GLY A O 1
ATOM 773 N N . ARG A 1 105 ? -34.846 -2.376 5.538 1.00 40.78 105 ARG A N 1
ATOM 774 C CA . ARG A 1 105 ? -36.173 -2.748 4.996 1.00 40.78 105 ARG A CA 1
ATOM 775 C C . ARG A 1 105 ? -37.337 -1.936 5.560 1.00 40.78 105 ARG A C 1
ATOM 777 O O . ARG A 1 105 ? -38.403 -1.941 4.952 1.00 40.78 105 ARG A O 1
ATOM 784 N N . GLN A 1 106 ? -37.182 -1.252 6.696 1.00 37.22 106 GLN A N 1
ATOM 785 C CA . GLN A 1 106 ? -38.271 -0.435 7.260 1.00 37.22 106 GLN A CA 1
ATOM 786 C C . GLN A 1 106 ? -38.192 1.050 6.890 1.00 37.22 106 GLN A C 1
ATOM 788 O O . GLN A 1 106 ? -39.184 1.761 7.038 1.00 37.22 106 GLN A O 1
ATOM 793 N N . GLN A 1 107 ? -37.066 1.517 6.344 1.00 40.03 107 GLN A N 1
ATOM 794 C CA . GLN A 1 107 ? -36.892 2.912 5.921 1.00 40.03 107 GLN A CA 1
ATOM 795 C C . GLN A 1 107 ? -37.144 3.156 4.422 1.00 40.03 107 GLN A C 1
ATOM 797 O O . GLN A 1 107 ? -36.928 4.257 3.926 1.00 40.03 107 GLN A O 1
ATOM 802 N N . GLU A 1 108 ? -37.678 2.168 3.700 1.00 38.34 108 GLU A N 1
ATOM 803 C CA . GLU A 1 108 ? -38.020 2.269 2.271 1.00 38.34 108 GLU A CA 1
ATOM 804 C C . GLU A 1 108 ? -39.392 2.930 2.022 1.00 38.34 108 GLU A C 1
ATOM 806 O O . GLU A 1 108 ? -40.012 2.785 0.972 1.00 38.34 108 GLU A O 1
ATOM 811 N N . SER A 1 109 ? -39.937 3.656 2.998 1.00 39.59 109 SER A N 1
ATOM 812 C CA . SER A 1 109 ? -41.265 4.262 2.883 1.00 39.59 109 SER A CA 1
ATOM 813 C C . SER A 1 109 ? -41.333 5.581 3.640 1.00 39.59 109 SER A C 1
ATOM 815 O O . SER A 1 109 ? -41.893 5.600 4.733 1.00 39.59 109 SER A O 1
ATOM 817 N N . ARG A 1 110 ? -40.760 6.664 3.072 1.00 35.91 110 ARG A N 1
ATOM 818 C CA . ARG A 1 110 ? -41.222 8.076 3.222 1.00 35.91 110 ARG A CA 1
ATOM 819 C C . ARG A 1 110 ? -40.288 9.176 2.678 1.00 35.91 110 ARG A C 1
ATOM 821 O O . ARG A 1 110 ? -40.476 10.327 3.059 1.00 35.91 110 ARG A O 1
ATOM 828 N N . HIS A 1 111 ? -39.346 8.911 1.772 1.00 40.56 111 HIS A N 1
ATOM 829 C CA . HIS A 1 111 ? -38.678 10.028 1.084 1.00 40.56 111 HIS A CA 1
ATOM 830 C C . HIS A 1 111 ? -39.484 10.457 -0.154 1.00 40.56 111 HIS A C 1
ATOM 832 O O . HIS A 1 111 ? -39.722 9.630 -1.037 1.00 40.56 111 HIS A O 1
ATOM 838 N N . PRO A 1 112 ? -39.974 11.713 -0.218 1.00 38.41 112 PRO A N 1
ATOM 839 C CA . PRO A 1 112 ? -40.650 12.222 -1.401 1.00 38.41 112 PRO A CA 1
ATOM 840 C C . PRO A 1 112 ? -39.651 12.333 -2.567 1.00 38.41 112 PRO A C 1
ATOM 842 O O . PRO A 1 112 ? -38.495 12.707 -2.354 1.00 38.41 112 PRO A O 1
ATOM 845 N N . PRO A 1 113 ? -40.075 12.036 -3.805 1.00 38.28 113 PRO A N 1
ATOM 846 C CA . PRO A 1 113 ? -39.200 12.119 -4.964 1.00 38.28 113 PRO A CA 1
ATOM 847 C C . PRO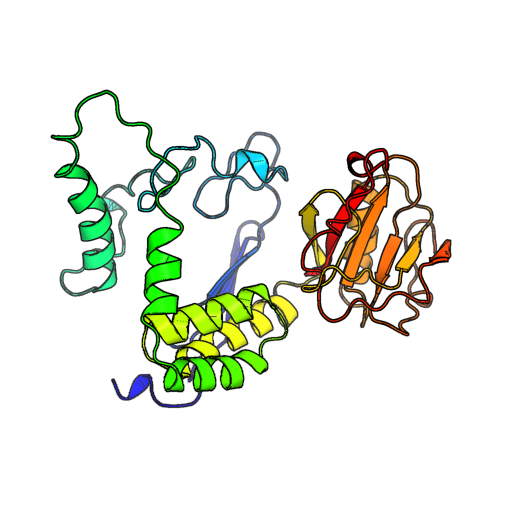 A 1 113 ? -38.845 13.589 -5.224 1.00 38.28 113 PRO A C 1
ATOM 849 O O . PRO A 1 113 ? -39.727 14.394 -5.515 1.00 38.28 113 PRO A O 1
ATOM 852 N N . GLY A 1 114 ? -37.563 13.950 -5.105 1.00 42.50 114 GLY A N 1
ATOM 853 C CA . GLY A 1 114 ? -37.086 15.287 -5.484 1.00 42.50 114 GLY A CA 1
ATOM 854 C C . GLY A 1 114 ? -35.929 15.870 -4.675 1.00 42.50 114 GLY A C 1
ATOM 855 O O . GLY A 1 114 ? -35.407 16.909 -5.073 1.00 42.50 114 GLY A O 1
ATOM 856 N N . GLN A 1 115 ? -35.492 15.241 -3.581 1.00 41.91 115 GLN A N 1
ATOM 857 C CA . GLN A 1 115 ? -34.263 15.662 -2.904 1.00 41.91 115 GLN A CA 1
ATOM 858 C C . GLN A 1 115 ? -33.071 14.900 -3.482 1.00 41.91 115 GLN A C 1
ATOM 860 O O . GLN A 1 115 ? -33.041 13.672 -3.469 1.00 41.91 115 GLN A O 1
ATOM 865 N N . ARG A 1 116 ? -32.116 15.646 -4.048 1.00 43.00 116 ARG A N 1
ATOM 866 C CA . ARG A 1 116 ? -30.796 15.122 -4.401 1.00 43.00 116 ARG A CA 1
ATOM 867 C C . ARG A 1 116 ? -30.139 14.638 -3.113 1.00 43.00 116 ARG A C 1
ATOM 869 O O . ARG A 1 116 ? -30.009 15.414 -2.171 1.00 43.00 116 ARG A O 1
ATOM 876 N N . GLU A 1 117 ? -29.758 13.369 -3.079 1.00 45.00 117 GLU A N 1
ATOM 877 C CA . GLU A 1 117 ? -28.898 12.825 -2.035 1.00 45.00 117 GLU A CA 1
ATOM 878 C C . GLU A 1 117 ? -27.496 13.416 -2.223 1.00 45.00 117 GLU A C 1
ATOM 880 O O . GLU A 1 117 ? -26.651 12.873 -2.934 1.00 45.00 117 GLU A O 1
ATOM 885 N N . ASP A 1 118 ? -27.265 14.585 -1.630 1.00 39.72 118 ASP A N 1
ATOM 886 C CA . ASP A 1 118 ? -25.926 15.140 -1.481 1.00 39.72 118 ASP A CA 1
ATOM 887 C C . ASP A 1 118 ? -25.131 14.230 -0.529 1.00 39.72 118 ASP A C 1
ATOM 889 O O . ASP A 1 118 ? -25.301 14.293 0.683 1.00 39.72 118 ASP A O 1
ATOM 893 N N . GLY A 1 119 ? -24.291 13.348 -1.085 1.00 43.72 119 GLY A N 1
ATOM 894 C CA . GLY A 1 119 ? -23.002 12.899 -0.522 1.00 43.72 119 GLY A CA 1
ATOM 895 C C . GLY A 1 119 ? -22.923 12.483 0.959 1.00 43.72 119 GLY A C 1
ATOM 896 O O . GLY A 1 119 ? -21.864 12.618 1.570 1.00 43.72 119 GLY A O 1
ATOM 897 N N . GLY A 1 120 ? -24.010 12.002 1.559 1.00 36.44 120 GLY A N 1
ATOM 898 C CA . GLY A 1 120 ? -24.176 11.910 3.011 1.00 36.44 120 GLY A CA 1
ATOM 899 C C . GLY A 1 120 ? -23.565 10.693 3.701 1.00 36.44 120 GLY A C 1
ATOM 900 O O . GLY A 1 120 ? -24.271 10.034 4.457 1.00 36.44 120 GLY A O 1
ATOM 901 N N . GLY A 1 121 ? -22.278 10.390 3.520 1.00 45.72 121 GLY A N 1
ATOM 902 C CA . GLY A 1 121 ? -21.685 9.376 4.404 1.00 45.72 121 GLY A CA 1
ATOM 903 C C . GLY A 1 121 ? -20.243 9.524 4.841 1.00 45.72 121 GLY A C 1
ATOM 904 O O . GLY A 1 121 ? -19.766 8.695 5.604 1.00 45.72 121 GLY A O 1
ATOM 905 N N . LEU A 1 122 ? -19.592 10.648 4.554 1.00 49.56 122 LEU A N 1
ATOM 906 C CA . LEU A 1 122 ? -18.456 11.030 5.398 1.00 49.56 122 LEU A CA 1
ATOM 907 C C . LEU A 1 122 ? -18.900 11.555 6.779 1.00 49.56 122 LEU A C 1
ATOM 909 O O . LEU A 1 122 ? -18.092 11.591 7.704 1.00 49.56 122 LEU A O 1
ATOM 913 N N . GLN A 1 123 ? -20.181 11.913 6.942 1.00 55.03 123 GLN A N 1
ATOM 914 C CA . GLN A 1 123 ? -20.732 12.472 8.182 1.00 55.03 123 GLN A CA 1
ATOM 915 C C . GLN A 1 123 ? -20.452 11.607 9.431 1.00 55.03 123 GLN A C 1
ATOM 917 O O . GLN A 1 123 ? -19.891 12.137 10.386 1.00 55.03 123 GLN A O 1
ATOM 922 N N . PRO A 1 124 ? -20.716 10.280 9.434 1.00 65.38 124 PRO A N 1
ATOM 923 C CA . PRO A 1 124 ? -20.562 9.460 10.638 1.00 65.38 124 PRO A CA 1
ATOM 924 C C . PRO A 1 124 ? -19.108 9.331 11.106 1.00 65.38 124 PRO A C 1
ATOM 926 O O . PRO A 1 124 ? -18.844 9.292 12.306 1.00 65.38 124 PRO A O 1
ATOM 929 N N . VAL A 1 125 ? -18.151 9.293 10.171 1.00 67.81 125 VAL A N 1
ATOM 930 C CA . VAL A 1 125 ? -16.719 9.216 10.502 1.00 67.81 125 VAL A CA 1
ATOM 931 C C . VAL A 1 125 ? -16.249 10.522 11.138 1.00 67.81 125 VAL A C 1
ATOM 933 O O . VAL A 1 125 ? -15.574 10.503 12.170 1.00 67.81 125 VAL A O 1
ATOM 936 N N . PHE A 1 126 ? -16.646 11.660 10.562 1.00 74.25 126 PHE A N 1
ATOM 937 C CA . PHE A 1 126 ? -16.329 12.968 11.130 1.00 74.25 126 PHE A CA 1
ATOM 938 C C . PHE A 1 126 ? -16.981 13.175 12.499 1.00 74.25 126 PHE A C 1
ATOM 940 O O . PHE A 1 126 ? -16.326 13.711 13.392 1.00 74.25 126 PHE A O 1
ATOM 947 N N . ASP A 1 127 ? -18.208 12.696 12.700 1.00 79.69 127 ASP A N 1
ATOM 948 C CA . ASP A 1 127 ? -18.915 12.803 13.978 1.00 79.69 127 ASP A CA 1
ATOM 949 C C . ASP A 1 127 ? -18.227 11.988 15.085 1.00 79.69 127 ASP A C 1
ATOM 951 O O . ASP A 1 127 ? -18.066 12.481 16.203 1.00 79.69 127 ASP A O 1
ATOM 955 N N . ILE A 1 128 ? -17.752 10.772 14.782 1.00 80.81 128 ILE A N 1
ATOM 956 C CA . ILE A 1 128 ? -16.999 9.937 15.735 1.00 80.81 128 ILE A CA 1
ATOM 957 C C . ILE A 1 128 ? -15.690 10.622 16.142 1.00 80.81 128 ILE A C 1
ATOM 959 O O . ILE A 1 128 ? -15.387 10.734 17.333 1.00 80.81 128 ILE A O 1
ATOM 963 N N . LEU A 1 129 ? -14.924 11.121 15.169 1.00 82.88 129 LEU A N 1
ATOM 964 C CA . LEU A 1 129 ? -13.666 11.818 15.442 1.00 82.88 129 LEU A CA 1
ATOM 965 C C . LEU A 1 129 ? -13.895 13.137 16.195 1.00 82.88 129 LEU A C 1
ATOM 967 O O . LEU A 1 129 ? -13.111 13.488 17.079 1.00 82.88 129 LEU A O 1
ATOM 971 N N . ALA A 1 130 ? -14.978 13.855 15.891 1.00 86.38 130 ALA A N 1
ATOM 972 C CA . ALA A 1 130 ? -15.358 15.077 16.593 1.00 86.38 130 ALA A CA 1
ATOM 973 C C . ALA A 1 130 ? -15.784 14.802 18.044 1.00 86.38 130 ALA A C 1
ATOM 975 O O . ALA A 1 130 ? -15.425 15.568 18.938 1.00 86.38 130 ALA A O 1
ATOM 976 N N . ALA A 1 131 ? -16.496 13.699 18.288 1.00 89.31 131 ALA A N 1
ATOM 977 C CA . ALA A 1 131 ? -16.944 13.279 19.615 1.00 89.31 131 ALA A CA 1
ATOM 978 C C . ALA A 1 131 ? -15.832 12.654 20.480 1.00 89.31 131 ALA A C 1
ATOM 980 O O . ALA A 1 131 ? -16.023 12.450 21.683 1.00 89.31 131 ALA A O 1
ATOM 981 N N . CYS A 1 132 ? -14.675 12.346 19.893 1.00 94.38 132 CYS A N 1
ATOM 982 C CA . CYS A 1 132 ? -13.528 11.803 20.608 1.00 94.38 132 CYS A CA 1
ATOM 983 C C . CYS A 1 132 ? -12.937 12.854 21.562 1.00 94.38 132 CYS A C 1
ATOM 985 O O . CYS A 1 132 ? -12.654 13.985 21.160 1.00 94.38 132 CYS A O 1
ATOM 987 N N . SER A 1 133 ? -12.758 12.502 22.839 1.00 96.44 133 SER A N 1
ATOM 988 C CA . SER A 1 133 ? -12.235 13.446 23.833 1.00 96.44 133 SER A CA 1
ATOM 989 C C . SER A 1 133 ? -10.780 13.812 23.536 1.00 96.44 133 SER A C 1
ATOM 991 O O . SER A 1 133 ? -10.014 12.994 23.035 1.00 96.44 133 SER A O 1
ATOM 993 N N . GLU A 1 134 ? -10.369 15.033 23.882 1.00 95.19 134 GLU A N 1
ATOM 994 C CA . GLU A 1 134 ? -8.997 15.502 23.630 1.00 95.19 134 GLU A CA 1
ATOM 995 C C . GLU A 1 134 ? -7.928 14.654 24.338 1.00 95.19 134 GLU A C 1
ATOM 997 O O . GLU A 1 134 ? -6.826 14.483 23.815 1.00 95.19 134 GLU A O 1
ATOM 1002 N N . ASP A 1 135 ? -8.252 14.083 25.501 1.00 96.94 135 ASP A N 1
ATOM 1003 C CA . ASP A 1 135 ? -7.358 13.165 26.214 1.00 96.94 135 ASP A CA 1
ATOM 1004 C C . ASP A 1 135 ? -7.233 11.818 25.493 1.00 96.94 135 ASP A C 1
ATOM 1006 O O . ASP A 1 135 ? -6.141 11.250 25.436 1.00 96.94 135 ASP A O 1
ATOM 1010 N N . LEU A 1 136 ? -8.330 11.310 24.918 1.00 95.12 136 LEU A N 1
ATOM 1011 C CA . LEU A 1 136 ? -8.319 10.065 24.152 1.00 95.12 136 LEU A CA 1
ATOM 1012 C C . LEU A 1 136 ? -7.634 10.258 22.795 1.00 95.12 136 LEU A C 1
ATOM 1014 O O . LEU A 1 136 ? -6.840 9.413 22.404 1.00 95.12 136 LEU A O 1
ATOM 1018 N N . LYS A 1 137 ? -7.844 11.397 22.119 1.00 93.31 137 LYS A N 1
ATOM 1019 C CA . LYS A 1 137 ? -7.126 11.756 20.884 1.00 93.31 137 LYS A CA 1
ATOM 1020 C C . LYS A 1 137 ? -5.617 11.826 21.094 1.00 93.31 137 LYS A C 1
ATOM 1022 O O . LYS A 1 137 ? -4.870 11.362 20.241 1.00 93.31 137 LYS A O 1
ATOM 1027 N N . ARG A 1 138 ? -5.157 12.386 22.220 1.00 95.12 138 ARG A N 1
ATOM 1028 C CA . ARG A 1 138 ? -3.723 12.420 22.553 1.00 95.12 138 ARG A CA 1
ATOM 1029 C C . ARG A 1 138 ? -3.154 11.024 22.773 1.00 95.12 138 ARG A C 1
ATOM 1031 O O . ARG A 1 138 ? -2.101 10.724 22.227 1.00 95.12 138 ARG A O 1
ATOM 1038 N N . GLN A 1 139 ? -3.860 10.176 23.521 1.00 95.25 139 GLN A N 1
ATOM 1039 C CA . GLN A 1 139 ? -3.462 8.776 23.709 1.00 95.25 139 GLN A CA 1
ATOM 1040 C C . GLN A 1 139 ? -3.459 8.001 22.386 1.00 95.25 139 GLN A C 1
ATOM 1042 O O . GLN A 1 139 ? -2.543 7.226 22.136 1.00 95.25 139 GLN A O 1
ATOM 1047 N N . ALA A 1 140 ? -4.446 8.248 21.522 1.00 93.94 140 ALA A N 1
ATOM 1048 C CA . ALA A 1 140 ? -4.517 7.650 20.199 1.00 93.94 140 ALA A CA 1
ATOM 1049 C C . ALA A 1 140 ? -3.345 8.089 19.314 1.00 93.94 140 ALA A C 1
ATOM 1051 O O . ALA A 1 140 ? -2.692 7.247 18.717 1.00 93.94 140 ALA A O 1
ATOM 1052 N N . ALA A 1 141 ? -3.033 9.386 19.265 1.00 91.00 141 ALA A N 1
ATOM 1053 C CA . ALA A 1 141 ? -1.909 9.900 18.485 1.00 91.00 141 ALA A CA 1
ATOM 1054 C C . ALA A 1 141 ? -0.556 9.348 18.964 1.00 91.00 141 ALA A C 1
ATOM 1056 O O . ALA A 1 141 ? 0.292 9.034 18.135 1.00 91.00 141 ALA A O 1
ATOM 1057 N N . ASP A 1 142 ? -0.366 9.212 20.280 1.00 92.75 142 ASP A N 1
ATOM 1058 C CA . ASP A 1 142 ? 0.840 8.616 20.865 1.00 92.75 142 ASP A CA 1
ATOM 1059 C C . ASP A 1 142 ? 0.956 7.130 20.496 1.00 92.75 142 ASP A C 1
ATOM 1061 O O . ASP A 1 142 ? 1.946 6.708 19.902 1.00 92.75 142 ASP A O 1
ATOM 1065 N N . ARG A 1 143 ? -0.101 6.345 20.744 1.00 91.69 143 ARG A N 1
ATOM 1066 C CA . ARG A 1 143 ? -0.086 4.896 20.508 1.00 91.69 143 ARG A CA 1
ATOM 1067 C C . ARG A 1 143 ? -0.034 4.534 19.022 1.00 91.69 143 ARG A C 1
ATOM 1069 O O . ARG A 1 143 ? 0.727 3.654 18.636 1.00 91.69 143 ARG A O 1
ATOM 1076 N N . CYS A 1 144 ? -0.811 5.218 18.185 1.00 92.44 144 CYS A N 1
ATOM 1077 C CA . CYS A 1 144 ? -0.813 5.020 16.734 1.00 92.44 144 CYS A CA 1
ATOM 1078 C C . CYS A 1 144 ? 0.413 5.653 16.052 1.00 92.44 144 CYS A C 1
ATOM 1080 O O . CYS A 1 144 ? 0.618 5.446 14.859 1.00 92.44 144 CYS A O 1
ATOM 1082 N N . GLY A 1 145 ? 1.239 6.416 16.778 1.00 87.88 145 GLY A N 1
ATOM 1083 C CA . GLY A 1 145 ? 2.517 6.939 16.289 1.00 87.88 145 GLY A CA 1
ATOM 1084 C C . GLY A 1 145 ? 3.534 5.846 15.945 1.00 87.88 145 GLY A C 1
ATOM 1085 O O . GLY A 1 145 ? 4.458 6.103 15.178 1.00 87.88 145 GLY A O 1
ATOM 1086 N N . GLU A 1 146 ? 3.345 4.640 16.487 1.00 86.00 146 GLU A N 1
ATOM 1087 C CA . GLU A 1 146 ? 4.150 3.450 16.185 1.00 86.00 146 GLU A CA 1
ATOM 1088 C C . GLU A 1 146 ? 3.808 2.811 14.832 1.00 86.00 146 GLU A C 1
ATOM 1090 O O . GLU A 1 146 ? 4.630 2.063 14.316 1.00 86.00 146 GLU A O 1
ATOM 1095 N N . VAL A 1 147 ? 2.633 3.111 14.265 1.00 82.44 147 VAL A N 1
ATOM 1096 C CA . VAL A 1 147 ? 2.212 2.610 12.951 1.00 82.44 147 VAL A CA 1
ATOM 1097 C C . VAL A 1 147 ? 2.893 3.452 11.867 1.00 82.44 147 VAL A C 1
ATOM 1099 O O . VAL A 1 147 ? 2.632 4.656 11.758 1.00 82.44 147 VAL A O 1
ATOM 1102 N N . GLU A 1 148 ? 3.770 2.843 11.069 1.00 77.69 148 GLU A N 1
ATOM 1103 C CA . GLU A 1 148 ? 4.459 3.499 9.948 1.00 77.69 148 GLU A CA 1
ATOM 1104 C C . GLU A 1 148 ? 3.485 3.817 8.797 1.00 77.69 148 GLU A C 1
ATOM 1106 O O . GLU A 1 148 ? 3.644 4.801 8.054 1.00 77.69 148 GLU A O 1
ATOM 1111 N N . ASP A 1 149 ? 2.438 3.004 8.651 1.00 73.25 149 ASP A N 1
ATOM 1112 C CA . ASP A 1 149 ? 1.423 3.147 7.636 1.00 73.25 149 ASP A CA 1
ATOM 1113 C C . ASP A 1 149 ? 0.428 4.259 7.973 1.00 73.25 149 ASP A C 1
ATOM 1115 O O . ASP A 1 149 ? -0.504 4.085 8.743 1.00 73.25 149 ASP A O 1
ATOM 1119 N N . ALA A 1 150 ? 0.554 5.418 7.320 1.00 72.94 150 ALA A N 1
ATOM 1120 C CA . ALA A 1 150 ? -0.319 6.565 7.591 1.00 72.94 150 ALA A CA 1
ATOM 1121 C C . ALA A 1 150 ? -1.825 6.337 7.309 1.00 72.94 150 ALA A C 1
ATOM 1123 O O . ALA A 1 150 ? -2.648 7.119 7.785 1.00 72.94 150 ALA A O 1
ATOM 1124 N N . ARG A 1 151 ? -2.218 5.319 6.523 1.00 76.06 151 ARG A N 1
ATOM 1125 C CA . ARG A 1 151 ? -3.639 4.944 6.365 1.00 76.06 151 ARG A CA 1
ATOM 1126 C C . ARG A 1 151 ? -4.079 4.180 7.609 1.00 76.06 151 ARG A C 1
ATOM 1128 O O . ARG A 1 151 ? -4.993 4.639 8.284 1.00 76.06 151 ARG A O 1
ATOM 1135 N N . MET A 1 152 ? -3.339 3.134 7.971 1.00 81.12 152 MET A N 1
ATOM 1136 C CA . MET A 1 152 ? -3.571 2.362 9.191 1.00 81.12 152 MET A CA 1
ATOM 1137 C C . MET A 1 152 ? -3.450 3.213 10.453 1.00 81.12 152 MET A C 1
ATOM 1139 O O . MET A 1 152 ? -4.164 2.975 11.412 1.00 81.12 152 MET A O 1
ATOM 1143 N N . GLN A 1 153 ? -2.605 4.243 10.470 1.00 85.25 153 GLN A N 1
ATOM 1144 C CA . GLN A 1 153 ? -2.501 5.188 11.577 1.00 85.25 153 GLN A CA 1
ATOM 1145 C C . GLN A 1 153 ? -3.787 6.006 11.733 1.00 85.25 153 GLN A C 1
ATOM 1147 O O . GLN A 1 153 ? -4.244 6.224 12.855 1.00 85.25 153 GLN A O 1
ATOM 1152 N N . ARG A 1 154 ? -4.393 6.462 10.627 1.00 85.06 154 ARG A N 1
ATOM 1153 C CA . ARG A 1 154 ? -5.689 7.159 10.681 1.00 85.06 154 ARG A CA 1
ATOM 1154 C C . ARG A 1 154 ? -6.797 6.221 11.141 1.00 85.06 154 ARG A C 1
ATOM 1156 O O . ARG A 1 154 ? -7.592 6.623 11.988 1.00 85.06 154 ARG A O 1
ATOM 1163 N N . ASP A 1 155 ? -6.804 4.994 10.633 1.00 84.81 155 ASP A N 1
ATOM 1164 C CA . ASP A 1 155 ? -7.777 3.971 11.017 1.00 84.81 155 A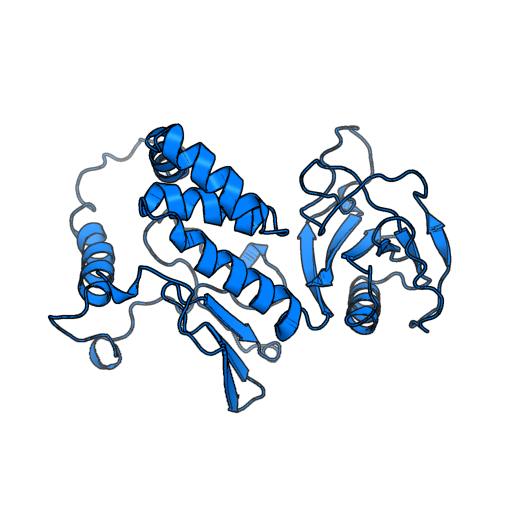SP A CA 1
ATOM 1165 C C . ASP A 1 155 ? -7.595 3.569 12.489 1.00 84.81 155 ASP A C 1
ATOM 1167 O O . ASP A 1 155 ? -8.562 3.507 13.234 1.00 84.81 155 ASP A O 1
ATOM 1171 N N . CYS A 1 156 ? -6.353 3.469 12.964 1.00 89.69 156 CYS A N 1
ATOM 1172 C CA . CYS A 1 156 ? -5.996 3.265 14.366 1.00 89.69 156 CYS A CA 1
ATOM 1173 C C . CYS A 1 156 ? -6.564 4.365 15.270 1.00 89.69 156 CYS A C 1
ATOM 1175 O O . CYS A 1 156 ? -7.194 4.075 16.289 1.00 89.69 156 CYS A O 1
ATOM 1177 N N . VAL A 1 157 ? -6.391 5.640 14.897 1.00 90.81 157 VAL A N 1
ATOM 1178 C CA . VAL A 1 157 ? -6.953 6.761 15.668 1.00 90.81 157 VAL A CA 1
ATOM 1179 C C . VAL A 1 157 ? -8.479 6.699 15.672 1.00 90.81 157 VAL A C 1
ATOM 1181 O O . VAL A 1 157 ? -9.100 6.897 16.720 1.00 90.81 157 VAL A O 1
ATOM 1184 N N . PHE A 1 158 ? -9.084 6.408 14.520 1.00 89.00 158 PHE A N 1
ATOM 1185 C CA . PHE A 1 158 ? -10.526 6.231 14.406 1.00 89.00 158 PHE A CA 1
ATOM 1186 C C . PHE A 1 158 ? -11.033 5.093 15.298 1.00 89.00 158 PHE A C 1
ATOM 1188 O O . PHE A 1 158 ? -11.971 5.314 16.063 1.00 89.00 158 PHE A O 1
ATOM 1195 N N . ASP A 1 159 ? -10.391 3.927 15.274 1.00 86.50 159 ASP A N 1
ATOM 1196 C CA . ASP A 1 159 ? -10.778 2.750 16.049 1.00 86.50 159 ASP A CA 1
ATOM 1197 C C . ASP A 1 159 ? -10.684 3.008 17.550 1.00 86.50 159 ASP A C 1
ATOM 1199 O O . ASP A 1 159 ? -11.620 2.681 18.282 1.00 86.50 159 ASP A O 1
ATOM 1203 N N . ILE A 1 160 ? -9.625 3.672 18.027 1.00 90.62 160 ILE A N 1
ATOM 1204 C CA . ILE A 1 160 ? -9.526 4.079 19.438 1.00 90.62 160 ILE A CA 1
ATOM 1205 C C . ILE A 1 160 ? -10.671 5.030 19.799 1.00 90.62 160 ILE A C 1
ATOM 1207 O O . ILE A 1 160 ? -11.302 4.874 20.844 1.00 90.62 160 ILE A O 1
ATOM 1211 N N . CYS A 1 161 ? -10.975 6.007 18.945 1.00 89.69 161 CYS A N 1
ATOM 1212 C CA . CYS A 1 161 ? -12.057 6.958 19.189 1.00 89.69 161 CYS A CA 1
ATOM 1213 C C . CYS A 1 161 ? -13.448 6.298 19.168 1.00 89.69 161 CYS A C 1
ATOM 1215 O O . CYS A 1 161 ? -14.289 6.611 20.015 1.00 89.69 161 CYS A O 1
ATOM 1217 N N . ALA A 1 162 ? -13.687 5.369 18.242 1.00 86.94 162 ALA A N 1
ATOM 1218 C CA . ALA A 1 162 ? -14.953 4.664 18.080 1.00 86.94 162 ALA A CA 1
ATOM 1219 C C . ALA A 1 162 ? -15.205 3.669 19.225 1.00 86.94 162 ALA A C 1
ATOM 1221 O O . ALA A 1 162 ? -16.312 3.598 19.762 1.00 86.94 162 ALA A O 1
ATOM 1222 N N . THR A 1 163 ? -14.172 2.924 19.626 1.00 85.69 163 THR A N 1
ATOM 1223 C CA . THR A 1 163 ? -14.253 1.885 20.668 1.00 85.69 163 THR A CA 1
ATOM 1224 C C . THR A 1 163 ? -14.052 2.432 22.078 1.00 85.69 163 THR A C 1
ATOM 1226 O O . THR A 1 163 ? -14.480 1.804 23.047 1.00 85.69 163 THR A O 1
ATOM 1229 N N . LYS A 1 164 ? -13.435 3.616 22.199 1.00 90.19 164 LYS A N 1
ATOM 1230 C CA . LYS A 1 164 ? -12.942 4.203 23.455 1.00 90.19 164 LYS A CA 1
ATOM 1231 C C . LYS A 1 164 ? -11.902 3.326 24.160 1.00 90.19 164 LYS A C 1
ATOM 1233 O O . LYS A 1 164 ? -11.791 3.379 25.384 1.00 90.19 164 LYS A O 1
ATOM 1238 N N . ASP A 1 165 ? -11.151 2.541 23.391 1.00 87.25 165 ASP A N 1
ATOM 1239 C CA . ASP A 1 165 ? -10.138 1.609 23.878 1.00 87.25 165 ASP A CA 1
ATOM 1240 C C . ASP A 1 165 ? -8.797 1.851 23.174 1.00 87.25 165 ASP A C 1
ATOM 1242 O O . ASP A 1 165 ? -8.663 1.649 21.970 1.00 87.25 165 ASP A O 1
ATOM 1246 N N . VAL A 1 166 ? -7.781 2.269 23.932 1.00 89.31 166 VAL A N 1
ATOM 1247 C CA . VAL A 1 166 ? -6.426 2.519 23.411 1.00 89.31 166 VAL A CA 1
ATOM 1248 C C . VAL A 1 166 ? -5.725 1.243 22.936 1.00 89.31 166 VAL A C 1
ATOM 1250 O O . VAL A 1 166 ? -4.796 1.323 22.133 1.00 89.31 166 VAL A O 1
ATOM 1253 N N . HIS A 1 167 ? -6.175 0.067 23.384 1.00 85.56 167 HIS A N 1
ATOM 1254 C CA . HIS A 1 167 ? -5.642 -1.218 22.932 1.00 85.56 167 HIS A CA 1
ATOM 1255 C C . HIS A 1 167 ? -6.101 -1.596 21.520 1.00 85.56 167 HIS A C 1
ATOM 1257 O O . HIS A 1 167 ? -5.531 -2.513 20.930 1.00 85.56 167 HIS A O 1
ATOM 1263 N N . ALA A 1 168 ? -7.053 -0.865 20.926 1.00 85.25 168 ALA A N 1
ATOM 1264 C CA . ALA A 1 168 ? -7.409 -1.039 19.518 1.00 85.25 168 ALA A CA 1
ATOM 1265 C C . ALA A 1 168 ? -6.210 -0.846 18.570 1.00 85.25 168 ALA A C 1
ATOM 1267 O O . ALA A 1 168 ? -6.117 -1.523 17.545 1.00 85.25 168 ALA A O 1
ATOM 1268 N N . ALA A 1 169 ? -5.227 -0.025 18.961 1.00 86.38 169 ALA A N 1
ATOM 1269 C CA . ALA A 1 169 ? -3.975 0.124 18.220 1.00 86.38 169 ALA A CA 1
ATOM 1270 C C . ALA A 1 169 ? -3.185 -1.178 18.060 1.00 86.38 169 ALA A C 1
ATOM 1272 O O . ALA A 1 169 ? -2.496 -1.350 17.057 1.00 86.38 169 ALA A O 1
ATOM 1273 N N . ASP A 1 170 ? -3.279 -2.110 19.012 1.00 83.69 170 ASP A N 1
ATOM 1274 C CA . ASP A 1 170 ? -2.532 -3.367 18.941 1.00 83.69 170 ASP A CA 1
ATOM 1275 C C . ASP A 1 170 ? -2.999 -4.223 17.751 1.00 83.69 170 ASP A C 1
ATOM 1277 O O . ASP A 1 170 ? -2.206 -4.959 17.163 1.00 83.69 170 ASP A O 1
ATOM 1281 N N . GLY A 1 171 ? -4.275 -4.094 17.366 1.00 78.25 171 GLY A N 1
ATOM 1282 C CA . GLY A 1 171 ? -4.829 -4.697 16.156 1.00 78.25 171 GLY A CA 1
ATOM 1283 C C . GLY A 1 171 ? -4.216 -4.129 14.882 1.00 78.25 171 GLY A C 1
ATOM 1284 O O . GLY A 1 171 ? -3.841 -4.889 13.993 1.00 78.25 171 GLY A O 1
ATOM 1285 N N . MET A 1 172 ? -4.066 -2.804 14.822 1.00 82.88 172 MET A N 1
ATOM 1286 C CA . MET A 1 172 ? -3.476 -2.114 13.672 1.00 82.88 172 MET A CA 1
ATOM 1287 C C . MET A 1 172 ? -1.981 -2.387 13.543 1.00 82.88 172 MET A C 1
ATOM 1289 O O . MET A 1 172 ? -1.523 -2.695 12.451 1.00 82.88 172 MET A O 1
ATOM 1293 N N . LEU A 1 173 ? -1.235 -2.400 14.650 1.00 80.12 173 LEU A N 1
ATOM 1294 C CA . LEU A 1 173 ? 0.178 -2.795 14.645 1.00 80.12 173 LEU A CA 1
ATOM 1295 C C . LEU A 1 173 ? 0.356 -4.248 14.186 1.00 80.12 173 LEU A C 1
ATOM 1297 O O . LEU A 1 173 ? 1.248 -4.560 13.404 1.00 80.12 173 LEU A O 1
ATOM 1301 N N . ALA A 1 174 ? -0.514 -5.157 14.637 1.00 77.12 174 ALA A N 1
ATOM 1302 C CA . ALA A 1 174 ? -0.490 -6.535 14.159 1.00 77.12 174 ALA A CA 1
ATOM 1303 C C . ALA A 1 174 ? -0.861 -6.640 12.669 1.00 77.12 174 ALA A C 1
ATOM 1305 O O . ALA A 1 174 ? -0.317 -7.497 11.975 1.00 77.12 174 ALA A O 1
ATOM 1306 N N . ALA A 1 175 ? -1.776 -5.795 12.183 1.00 76.75 175 ALA A N 1
ATOM 1307 C CA . ALA A 1 175 ? -2.154 -5.718 10.774 1.00 76.75 175 ALA A CA 1
ATOM 1308 C C . ALA A 1 175 ? -1.010 -5.186 9.904 1.00 76.75 175 ALA A C 1
ATOM 1310 O O . ALA A 1 175 ? -0.769 -5.735 8.837 1.00 76.75 175 ALA A O 1
ATOM 1311 N N . GLU A 1 176 ? -0.283 -4.180 10.379 1.00 76.88 176 GLU A N 1
ATOM 1312 C CA . GLU A 1 176 ? 0.885 -3.623 9.703 1.00 76.88 176 GLU A CA 1
ATOM 1313 C C . GLU A 1 176 ? 2.005 -4.653 9.599 1.00 76.88 176 GLU A C 1
ATOM 1315 O O . GLU A 1 176 ? 2.455 -4.947 8.500 1.00 76.88 176 GLU A O 1
ATOM 1320 N N . VAL A 1 177 ? 2.376 -5.302 10.708 1.00 75.44 177 VAL A N 1
ATOM 1321 C CA . VAL A 1 177 ? 3.358 -6.400 10.686 1.00 75.44 177 VAL A CA 1
ATOM 1322 C C . VAL A 1 177 ? 2.902 -7.516 9.745 1.00 75.44 177 VAL A C 1
ATOM 1324 O O . VAL A 1 177 ? 3.708 -8.119 9.040 1.00 75.44 177 VAL A O 1
ATOM 1327 N N . LEU A 1 178 ? 1.601 -7.812 9.720 1.00 72.62 178 LEU A N 1
ATOM 1328 C CA . LEU A 1 178 ? 1.036 -8.794 8.806 1.00 72.62 178 LEU A CA 1
ATOM 1329 C C . LEU A 1 178 ? 1.165 -8.353 7.339 1.00 72.62 178 LEU A C 1
ATOM 1331 O O . LEU A 1 178 ? 1.468 -9.183 6.478 1.00 72.62 178 LEU A O 1
ATOM 1335 N N . GLU A 1 179 ? 0.895 -7.085 7.044 1.00 71.75 179 GLU A N 1
ATOM 1336 C CA . GLU A 1 179 ? 1.088 -6.514 5.718 1.00 71.75 179 GLU A CA 1
ATOM 1337 C C . GLU A 1 179 ? 2.568 -6.608 5.354 1.00 71.75 179 GLU A C 1
ATOM 1339 O O . GLU A 1 179 ? 2.875 -7.377 4.455 1.00 71.75 179 GLU A O 1
ATOM 1344 N N . GLU A 1 180 ? 3.468 -5.990 6.118 1.00 69.25 180 GLU A N 1
ATOM 1345 C CA . GLU A 1 180 ? 4.905 -5.848 5.837 1.00 69.25 180 GLU A CA 1
ATOM 1346 C C . GLU A 1 180 ? 5.713 -7.155 5.816 1.00 69.25 180 GLU A C 1
ATOM 1348 O O . GLU A 1 180 ? 6.595 -7.328 4.976 1.00 69.25 180 GLU A O 1
ATOM 1353 N N . GLU A 1 181 ? 5.453 -8.095 6.723 1.00 67.69 181 GLU A N 1
ATOM 1354 C CA . GLU A 1 181 ? 6.319 -9.277 6.860 1.00 67.69 181 GLU A CA 1
ATOM 1355 C C . GLU A 1 181 ? 5.819 -10.479 6.047 1.00 67.69 181 GLU A C 1
ATOM 1357 O O . GLU A 1 181 ? 6.580 -11.402 5.738 1.00 67.69 181 GLU A O 1
ATOM 1362 N N . LEU A 1 182 ? 4.522 -10.529 5.725 1.00 65.44 182 LEU A N 1
ATOM 1363 C CA . LEU A 1 182 ? 3.892 -11.764 5.238 1.00 65.44 182 LEU A CA 1
ATOM 1364 C C . LEU A 1 182 ? 3.174 -11.613 3.910 1.00 65.44 182 LEU A C 1
ATOM 1366 O O . LEU A 1 182 ? 3.251 -12.537 3.090 1.00 65.44 182 LEU A O 1
ATOM 1370 N N . ASN A 1 183 ? 2.489 -10.491 3.702 1.00 61.28 183 ASN A N 1
ATOM 1371 C CA . ASN A 1 183 ? 1.694 -10.262 2.496 1.00 61.28 183 ASN A CA 1
ATOM 1372 C C . ASN A 1 183 ? 2.378 -9.314 1.514 1.00 61.28 183 ASN A C 1
ATOM 1374 O O . ASN A 1 183 ? 2.159 -9.422 0.309 1.00 61.28 183 ASN A O 1
ATOM 1378 N N . ALA A 1 184 ? 3.297 -8.501 2.018 1.00 61.09 184 ALA A N 1
ATOM 1379 C CA . ALA A 1 184 ? 4.177 -7.591 1.314 1.00 61.09 184 ALA A CA 1
ATOM 1380 C C . ALA A 1 184 ? 5.287 -8.304 0.515 1.00 61.09 184 ALA A C 1
ATOM 1382 O O . ALA A 1 184 ? 6.425 -7.858 0.385 1.00 61.09 184 ALA A O 1
ATOM 1383 N N . LYS A 1 185 ? 5.004 -9.494 -0.024 1.00 65.31 185 LYS A N 1
ATOM 1384 C CA . LYS A 1 185 ? 5.973 -10.281 -0.804 1.00 65.31 185 LYS A CA 1
ATOM 1385 C C . LYS A 1 185 ? 6.148 -9.710 -2.210 1.00 65.31 185 LYS A C 1
ATOM 1387 O O . LYS A 1 185 ? 6.191 -10.456 -3.190 1.00 65.31 185 LYS A O 1
ATOM 1392 N N . GLY A 1 186 ? 6.258 -8.393 -2.315 1.00 73.00 186 GLY A N 1
ATOM 1393 C CA . GLY A 1 186 ? 6.561 -7.708 -3.546 1.00 73.00 186 GLY A CA 1
ATOM 1394 C C . GLY A 1 186 ? 5.354 -7.427 -4.410 1.00 73.00 186 GLY A C 1
ATOM 1395 O O . GLY A 1 186 ? 5.507 -7.444 -5.626 1.00 73.00 186 GLY A O 1
ATOM 1396 N N . ILE A 1 187 ? 4.165 -7.238 -3.842 1.00 83.12 187 ILE A N 1
ATOM 1397 C CA . ILE A 1 187 ? 2.953 -7.003 -4.622 1.00 83.12 187 ILE A CA 1
ATOM 1398 C C . ILE A 1 187 ? 2.885 -5.510 -4.985 1.00 83.12 187 ILE A C 1
ATOM 1400 O O . ILE A 1 187 ? 2.789 -4.659 -4.105 1.00 83.12 187 ILE A O 1
ATOM 1404 N N . PRO A 1 188 ? 2.903 -5.143 -6.280 1.00 89.44 188 PRO A N 1
ATOM 1405 C CA . PRO A 1 188 ? 2.680 -3.763 -6.689 1.00 89.44 188 PRO A CA 1
ATOM 1406 C C . PRO A 1 188 ? 1.208 -3.388 -6.491 1.00 89.44 188 PRO A C 1
ATOM 1408 O O . PRO A 1 188 ? 0.336 -3.962 -7.147 1.00 89.44 188 PRO A O 1
ATOM 1411 N N . VAL A 1 189 ? 0.931 -2.407 -5.637 1.00 86.94 189 VAL A N 1
ATOM 1412 C CA . VAL A 1 189 ? -0.405 -1.835 -5.417 1.00 86.94 189 VAL A CA 1
ATOM 1413 C C . VAL A 1 189 ? -0.501 -0.517 -6.168 1.00 86.94 189 VAL A C 1
ATOM 1415 O O . VAL A 1 189 ? 0.318 0.373 -5.957 1.00 86.94 189 VAL A O 1
ATOM 1418 N N . PHE A 1 190 ? -1.473 -0.380 -7.071 1.00 89.25 190 PHE A N 1
ATOM 1419 C CA . PHE A 1 190 ? -1.647 0.849 -7.846 1.00 89.25 190 PHE A CA 1
ATOM 1420 C C . PHE A 1 190 ? -2.159 1.988 -6.957 1.00 89.25 190 PHE A C 1
ATOM 1422 O O . PHE A 1 190 ? -3.200 1.867 -6.320 1.00 89.25 190 PHE A O 1
ATOM 1429 N N . MET A 1 191 ? -1.429 3.105 -6.942 1.00 89.88 191 MET A N 1
ATOM 1430 C CA . MET A 1 191 ? -1.705 4.263 -6.079 1.00 89.88 191 MET A CA 1
ATOM 1431 C C . MET A 1 191 ? -2.361 5.428 -6.827 1.00 89.88 191 MET A C 1
ATOM 1433 O O . MET A 1 191 ? -2.658 6.461 -6.227 1.00 89.88 191 MET A O 1
ATOM 1437 N N . GLY A 1 192 ? -2.558 5.283 -8.139 1.00 88.25 192 GLY A N 1
ATOM 1438 C CA . GLY A 1 192 ? -3.163 6.293 -8.999 1.00 88.25 192 GLY A CA 1
ATOM 1439 C C . GLY A 1 192 ? -2.203 6.895 -10.024 1.00 88.25 192 GLY A C 1
ATOM 1440 O O . GLY A 1 192 ? -1.045 6.490 -10.189 1.00 88.25 192 GLY A O 1
ATOM 1441 N N . HIS A 1 193 ? -2.717 7.892 -10.743 1.00 89.75 193 HIS A N 1
ATOM 1442 C CA . HIS A 1 193 ? -1.993 8.578 -11.807 1.00 89.75 193 HIS A CA 1
ATOM 1443 C C . HIS A 1 193 ? -1.241 9.810 -11.296 1.00 89.75 193 HIS A C 1
ATOM 1445 O O . HIS A 1 193 ? -1.847 10.785 -10.851 1.00 89.75 193 HIS A O 1
ATOM 1451 N N . GLY A 1 194 ? 0.087 9.780 -11.400 1.00 90.94 194 GLY A N 1
ATOM 1452 C CA . GLY A 1 194 ? 0.987 10.847 -10.963 1.00 90.94 194 GLY A CA 1
ATOM 1453 C C . GLY A 1 194 ? 2.320 10.298 -10.448 1.00 90.94 194 GLY A C 1
ATOM 1454 O O . GLY A 1 194 ? 2.573 9.096 -10.520 1.00 90.94 194 GLY A O 1
ATOM 1455 N N . LEU A 1 195 ? 3.193 11.183 -9.958 1.00 92.62 195 LEU A N 1
ATOM 1456 C CA . LEU A 1 195 ? 4.455 10.781 -9.326 1.00 92.62 195 LEU A CA 1
ATOM 1457 C C . LEU A 1 195 ? 4.174 10.237 -7.933 1.00 92.62 195 LEU A C 1
ATOM 1459 O O . LEU A 1 195 ? 3.421 10.865 -7.193 1.00 92.62 195 LEU A O 1
ATOM 1463 N N . CYS A 1 196 ? 4.815 9.134 -7.564 1.00 94.56 196 CYS A N 1
ATOM 1464 C CA . CYS A 1 196 ? 4.692 8.568 -6.230 1.00 94.56 196 CYS A CA 1
ATOM 1465 C C . CYS A 1 196 ? 5.129 9.574 -5.164 1.00 94.56 196 CYS A C 1
ATOM 1467 O O . CYS A 1 196 ? 6.203 10.180 -5.259 1.00 94.56 196 CYS A O 1
ATOM 1469 N N . ALA A 1 197 ? 4.297 9.721 -4.138 1.00 94.12 197 ALA A N 1
ATOM 1470 C CA . ALA A 1 197 ? 4.503 10.668 -3.057 1.00 94.12 197 ALA A CA 1
ATOM 1471 C C . ALA A 1 197 ? 4.193 10.054 -1.691 1.00 94.12 197 ALA A C 1
ATOM 1473 O O . ALA A 1 197 ? 3.414 9.102 -1.580 1.00 94.12 197 ALA A O 1
ATOM 1474 N N . ASP A 1 198 ? 4.817 10.616 -0.659 1.00 91.00 198 ASP A N 1
ATOM 1475 C CA . ASP A 1 198 ? 4.528 10.282 0.733 1.00 91.00 198 ASP A CA 1
ATOM 1476 C C . ASP A 1 198 ? 3.207 10.900 1.221 1.00 91.00 198 ASP A C 1
ATOM 1478 O O . ASP A 1 198 ? 2.481 11.563 0.474 1.00 91.00 198 ASP A O 1
ATOM 1482 N N . ALA A 1 199 ? 2.882 10.690 2.501 1.00 83.88 199 ALA A N 1
ATOM 1483 C CA . ALA A 1 199 ? 1.662 11.215 3.119 1.00 83.88 199 ALA A CA 1
ATOM 1484 C C . ALA A 1 199 ? 1.566 12.753 3.084 1.00 83.88 199 ALA A C 1
ATOM 1486 O O . ALA A 1 199 ? 0.468 13.298 3.182 1.00 83.88 199 ALA A O 1
ATOM 1487 N N . GLN A 1 200 ? 2.696 13.454 2.957 1.00 85.81 200 GLN A N 1
ATOM 1488 C CA . GLN A 1 200 ? 2.776 14.911 2.872 1.00 85.81 200 GLN A CA 1
ATOM 1489 C C . GLN A 1 200 ? 2.866 15.405 1.419 1.00 85.81 200 GLN A C 1
ATOM 1491 O O . GLN A 1 200 ? 3.075 16.596 1.188 1.00 85.81 200 GLN A O 1
ATOM 1496 N N . GLY A 1 201 ? 2.725 14.514 0.434 1.00 89.56 201 GLY A N 1
ATOM 1497 C CA . GLY A 1 201 ? 2.824 14.853 -0.982 1.00 89.56 201 GLY A CA 1
ATOM 1498 C C . GLY A 1 201 ? 4.259 15.084 -1.463 1.00 89.56 201 GLY A C 1
ATOM 1499 O O . GLY A 1 201 ? 4.453 15.629 -2.550 1.00 89.56 201 GLY A O 1
ATOM 1500 N N . ARG A 1 202 ? 5.277 14.690 -0.687 1.00 92.50 202 ARG A N 1
ATOM 1501 C CA . ARG A 1 202 ? 6.685 14.850 -1.066 1.00 92.50 202 ARG A CA 1
ATOM 1502 C C . ARG A 1 202 ? 7.123 13.685 -1.965 1.00 92.50 202 ARG A C 1
ATOM 1504 O O . ARG A 1 202 ? 6.850 12.531 -1.635 1.00 92.50 202 ARG A O 1
ATOM 1511 N N . PRO A 1 203 ? 7.835 13.951 -3.075 1.00 93.75 203 PRO A N 1
ATOM 1512 C CA . PRO A 1 203 ? 8.339 12.903 -3.958 1.00 93.75 203 PRO A CA 1
ATOM 1513 C C . PRO A 1 203 ? 9.552 12.195 -3.347 1.00 93.75 203 PRO A C 1
ATOM 1515 O O . PRO A 1 203 ? 10.238 12.761 -2.490 1.00 93.75 203 PRO A O 1
ATOM 1518 N N . TYR A 1 204 ? 9.866 11.003 -3.849 1.00 95.06 204 TYR A N 1
ATOM 1519 C CA . TYR A 1 204 ? 10.984 10.166 -3.398 1.00 95.06 204 TYR A CA 1
ATOM 1520 C C . TYR A 1 204 ? 12.223 10.227 -4.301 1.00 95.06 204 TYR A C 1
ATOM 1522 O O . TYR A 1 204 ? 12.165 10.687 -5.443 1.00 95.06 204 TYR A O 1
ATOM 1530 N N . GLU A 1 205 ? 13.352 9.725 -3.784 1.00 96.31 205 GLU A N 1
ATOM 1531 C CA . GLU A 1 205 ? 14.499 9.380 -4.626 1.00 96.31 205 GLU A CA 1
ATOM 1532 C C . GLU A 1 205 ? 14.126 8.195 -5.522 1.00 96.31 205 GLU A C 1
ATOM 1534 O O . GLU A 1 205 ? 13.404 7.289 -5.098 1.00 96.31 205 GLU A O 1
ATOM 1539 N N . ALA A 1 206 ? 14.632 8.182 -6.755 1.00 96.62 206 ALA A N 1
ATOM 1540 C CA . ALA A 1 206 ? 14.342 7.092 -7.670 1.00 96.62 206 ALA A CA 1
ATOM 1541 C C . ALA A 1 206 ? 15.532 6.722 -8.555 1.00 96.62 206 ALA A C 1
ATOM 1543 O O . ALA A 1 206 ? 16.474 7.498 -8.742 1.00 96.62 206 ALA A O 1
ATOM 1544 N N . TRP A 1 207 ? 15.473 5.520 -9.112 1.00 97.50 207 TRP A N 1
ATOM 1545 C CA . TRP A 1 207 ? 16.442 4.997 -10.066 1.00 97.50 207 TRP A CA 1
ATOM 1546 C C . TRP A 1 207 ? 15.732 4.625 -11.356 1.00 97.50 207 TRP A C 1
ATOM 1548 O O . TRP A 1 207 ? 14.753 3.882 -11.339 1.00 97.50 207 TRP A O 1
ATOM 1558 N N . GLU A 1 208 ? 16.210 5.154 -12.480 1.00 96.94 208 GLU A N 1
ATOM 1559 C CA . GLU A 1 208 ? 15.694 4.743 -13.781 1.00 96.94 208 GLU A CA 1
ATOM 1560 C C . GLU A 1 208 ? 16.038 3.275 -14.051 1.00 96.94 208 GLU A C 1
ATOM 1562 O O . GLU A 1 208 ? 17.044 2.744 -13.582 1.00 96.94 208 GLU A O 1
ATOM 1567 N N . THR A 1 209 ? 15.208 2.635 -14.857 1.00 96.69 209 THR A N 1
ATOM 1568 C CA . THR A 1 209 ? 15.454 1.318 -15.450 1.00 96.69 209 THR A CA 1
ATOM 1569 C C . THR A 1 209 ? 15.438 1.463 -16.972 1.00 96.69 209 THR A C 1
ATOM 1571 O O . THR A 1 209 ? 15.271 2.568 -17.494 1.00 96.69 209 THR A O 1
ATOM 1574 N N . THR A 1 210 ? 15.602 0.378 -17.724 1.00 95.06 210 THR A N 1
ATOM 1575 C CA . THR A 1 210 ? 15.441 0.427 -19.189 1.00 95.06 210 THR A CA 1
ATOM 1576 C C . THR A 1 210 ? 14.072 -0.049 -19.675 1.00 95.06 210 THR A C 1
ATOM 1578 O O . THR A 1 210 ? 13.728 0.206 -20.833 1.00 95.06 210 THR A O 1
ATOM 1581 N N . VAL A 1 211 ? 13.269 -0.679 -18.808 1.00 95.50 211 VAL A N 1
ATOM 1582 C CA . VAL A 1 211 ? 11.920 -1.155 -19.150 1.00 95.50 211 VAL A CA 1
ATOM 1583 C C . VAL A 1 211 ? 10.940 0.009 -19.280 1.00 95.50 211 VAL A C 1
ATOM 1585 O O . VAL A 1 211 ? 11.100 1.046 -18.632 1.00 95.50 211 VAL A O 1
ATOM 1588 N N . ARG A 1 212 ? 9.935 -0.136 -20.151 1.00 94.69 212 ARG A N 1
ATOM 1589 C CA . ARG A 1 212 ? 9.032 0.971 -20.537 1.00 94.69 212 ARG A CA 1
ATOM 1590 C C . ARG A 1 212 ? 7.556 0.614 -20.502 1.00 94.69 212 ARG A C 1
ATOM 1592 O O . ARG A 1 212 ? 6.717 1.490 -20.690 1.00 94.69 212 ARG A O 1
ATOM 1599 N N . THR A 1 213 ? 7.227 -0.658 -20.308 1.00 93.38 213 THR A N 1
ATOM 1600 C CA . THR A 1 213 ? 5.836 -1.087 -20.196 1.00 93.38 213 THR A CA 1
ATOM 1601 C C . THR A 1 213 ? 5.434 -1.208 -18.734 1.00 93.38 213 THR A C 1
ATOM 1603 O O . THR A 1 213 ? 6.256 -1.489 -17.863 1.00 93.38 213 THR A O 1
ATOM 1606 N N . GLU A 1 214 ? 4.148 -1.005 -18.463 1.00 93.00 214 GLU A N 1
ATOM 1607 C CA . GLU A 1 214 ? 3.582 -1.141 -17.121 1.00 93.00 214 GLU A CA 1
ATOM 1608 C C . GLU A 1 214 ? 3.817 -2.538 -16.546 1.00 93.00 214 GLU A C 1
ATOM 1610 O O . GLU A 1 214 ? 4.274 -2.679 -15.413 1.00 93.00 214 GLU A O 1
ATOM 1615 N N . ARG A 1 215 ? 3.585 -3.571 -17.362 1.00 92.06 215 ARG A N 1
ATOM 1616 C CA . ARG A 1 215 ? 3.803 -4.961 -16.968 1.00 92.06 215 ARG A CA 1
ATOM 1617 C C . ARG A 1 215 ? 5.255 -5.217 -16.565 1.00 92.06 215 ARG A C 1
ATOM 1619 O O . ARG A 1 215 ? 5.490 -5.735 -15.482 1.00 92.06 215 ARG A O 1
ATOM 1626 N N . GLU A 1 216 ? 6.216 -4.819 -17.399 1.00 94.69 216 GLU A N 1
ATOM 1627 C CA . GLU A 1 216 ? 7.639 -4.994 -17.080 1.00 94.69 216 GLU A CA 1
ATOM 1628 C C . GLU A 1 216 ? 8.053 -4.177 -15.851 1.00 94.69 216 GLU A C 1
ATOM 1630 O O . GLU A 1 216 ? 8.855 -4.646 -15.053 1.00 94.69 216 GLU A O 1
ATOM 1635 N N . CYS A 1 217 ? 7.499 -2.973 -15.670 1.00 95.94 217 CYS A N 1
ATOM 1636 C CA . CYS A 1 217 ? 7.772 -2.134 -14.503 1.00 95.94 217 CYS A CA 1
ATOM 1637 C C . CYS A 1 217 ? 7.309 -2.812 -13.206 1.00 95.94 217 CYS A C 1
ATOM 1639 O O . CYS A 1 217 ? 8.070 -2.896 -12.242 1.00 95.94 217 CYS A O 1
ATOM 1641 N N . GLN A 1 218 ? 6.093 -3.366 -13.204 1.00 94.12 218 GLN A N 1
ATOM 1642 C CA . GLN A 1 218 ? 5.577 -4.145 -12.080 1.00 94.12 218 GLN A CA 1
ATOM 1643 C C . GLN A 1 218 ? 6.378 -5.436 -11.851 1.00 94.12 218 GLN A C 1
ATOM 1645 O O . GLN A 1 218 ? 6.598 -5.812 -10.704 1.00 94.12 218 GLN A O 1
ATOM 1650 N N . ASP A 1 219 ? 6.842 -6.108 -12.908 1.00 91.69 219 ASP A N 1
ATOM 1651 C CA . ASP A 1 219 ? 7.663 -7.320 -12.790 1.00 91.69 219 ASP A CA 1
ATOM 1652 C C . ASP A 1 219 ? 9.057 -7.021 -12.213 1.00 91.69 219 ASP A C 1
ATOM 1654 O O . ASP A 1 219 ? 9.537 -7.756 -11.347 1.00 91.69 219 ASP A O 1
ATOM 1658 N N . VAL A 1 220 ? 9.689 -5.910 -12.618 1.00 95.56 220 VAL A N 1
ATOM 1659 C CA . VAL A 1 220 ? 10.923 -5.418 -11.984 1.00 95.56 220 VAL A CA 1
ATOM 1660 C C . VAL A 1 220 ? 10.663 -5.120 -10.512 1.00 95.56 220 VAL A C 1
ATOM 1662 O O . VAL A 1 220 ? 11.421 -5.579 -9.660 1.00 95.56 220 VAL A O 1
ATOM 1665 N N . LEU A 1 221 ? 9.579 -4.410 -10.196 1.00 95.25 221 LEU A N 1
ATOM 1666 C CA . LEU A 1 221 ? 9.245 -4.079 -8.816 1.00 95.25 221 LEU A CA 1
ATOM 1667 C C . LEU A 1 221 ? 9.030 -5.341 -7.956 1.00 95.25 221 LEU A C 1
ATOM 1669 O O . LEU A 1 221 ? 9.604 -5.437 -6.874 1.00 95.25 221 LEU A O 1
ATOM 1673 N N . ARG A 1 222 ? 8.314 -6.352 -8.471 1.00 90.94 222 ARG A N 1
ATOM 1674 C CA . ARG A 1 222 ? 8.160 -7.673 -7.825 1.00 90.94 222 ARG A CA 1
ATOM 1675 C C . ARG A 1 222 ? 9.499 -8.355 -7.573 1.00 90.94 222 ARG A C 1
ATOM 1677 O O . ARG A 1 222 ? 9.711 -8.921 -6.509 1.00 90.94 222 ARG A O 1
ATOM 1684 N N . SER A 1 223 ? 10.426 -8.301 -8.532 1.00 90.88 223 SER A N 1
ATOM 1685 C CA . SER A 1 223 ? 11.753 -8.917 -8.365 1.00 90.88 223 SER A CA 1
ATOM 1686 C C . SER A 1 223 ? 12.576 -8.275 -7.243 1.00 90.88 223 SER A C 1
ATOM 1688 O O . SER A 1 223 ? 13.489 -8.897 -6.703 1.00 90.88 223 SER A O 1
ATOM 1690 N N . LEU A 1 224 ? 12.222 -7.044 -6.868 1.00 93.00 224 LEU A N 1
ATOM 1691 C CA . LEU A 1 224 ? 12.882 -6.255 -5.841 1.00 93.00 224 LEU A CA 1
ATOM 1692 C C . LEU A 1 224 ? 12.206 -6.346 -4.465 1.00 93.00 224 LEU A C 1
ATOM 1694 O O . LEU A 1 224 ? 12.709 -5.721 -3.537 1.00 93.00 224 LEU A O 1
ATOM 1698 N N . ALA A 1 225 ? 11.150 -7.156 -4.313 1.00 87.94 225 ALA A N 1
ATOM 1699 C CA . ALA A 1 225 ? 10.387 -7.376 -3.075 1.00 87.94 225 ALA A CA 1
ATOM 1700 C C . ALA A 1 225 ? 11.234 -7.426 -1.797 1.00 87.94 225 ALA A C 1
ATOM 1702 O O . ALA A 1 225 ? 10.943 -6.776 -0.804 1.00 87.94 225 ALA A O 1
ATOM 1703 N N . LEU A 1 226 ? 12.312 -8.211 -1.834 1.00 84.25 226 LEU A N 1
ATOM 1704 C CA . LEU A 1 226 ? 13.156 -8.495 -0.671 1.00 84.25 226 LEU A CA 1
ATOM 1705 C C . LEU A 1 226 ? 14.340 -7.524 -0.540 1.00 84.25 226 LEU A C 1
ATOM 1707 O O . LEU A 1 226 ? 15.218 -7.709 0.305 1.00 84.25 226 LEU A O 1
ATOM 1711 N N . THR A 1 227 ? 14.412 -6.510 -1.402 1.00 88.94 227 THR A N 1
ATOM 1712 C CA . THR A 1 227 ? 15.501 -5.534 -1.408 1.00 88.94 227 THR A CA 1
ATOM 1713 C C . THR A 1 227 ? 15.166 -4.407 -0.444 1.00 88.94 227 THR A C 1
ATOM 1715 O O . THR A 1 227 ? 14.233 -3.632 -0.647 1.00 88.94 227 THR A O 1
ATOM 1718 N N . LYS A 1 228 ? 15.962 -4.288 0.620 1.00 88.06 228 LYS A N 1
ATOM 1719 C CA . LYS A 1 228 ? 15.745 -3.269 1.647 1.00 88.06 228 LYS A CA 1
ATOM 1720 C C . LYS A 1 228 ? 15.788 -1.860 1.047 1.00 88.06 228 LYS A C 1
ATOM 1722 O O . LYS A 1 228 ? 16.752 -1.490 0.383 1.00 88.06 228 LYS A O 1
ATOM 1727 N N . GLY A 1 229 ? 14.774 -1.059 1.369 1.00 90.31 229 GLY A N 1
ATOM 1728 C CA . GLY A 1 229 ? 14.690 0.346 0.968 1.00 90.31 229 GLY A CA 1
ATOM 1729 C C . GLY A 1 229 ? 13.997 0.586 -0.372 1.00 90.31 229 GLY A C 1
ATOM 1730 O O . GLY A 1 229 ? 13.920 1.740 -0.781 1.00 90.31 229 GLY A O 1
ATOM 1731 N N . ILE A 1 230 ? 13.474 -0.444 -1.038 1.00 94.62 230 ILE A N 1
ATOM 1732 C CA . ILE A 1 230 ? 12.550 -0.275 -2.166 1.00 94.62 230 ILE A CA 1
ATOM 1733 C C . ILE A 1 230 ? 11.159 0.049 -1.622 1.00 94.62 230 ILE A C 1
ATOM 1735 O O . ILE A 1 230 ? 10.718 -0.571 -0.662 1.00 94.62 230 ILE A O 1
ATOM 1739 N N . LEU A 1 231 ? 10.493 1.042 -2.209 1.00 93.62 231 LEU A N 1
ATOM 1740 C CA . LEU A 1 231 ? 9.190 1.536 -1.745 1.00 93.62 231 LEU A CA 1
ATOM 1741 C C . LEU A 1 231 ? 8.090 1.406 -2.804 1.00 93.62 231 LEU A C 1
ATOM 1743 O O . LEU A 1 231 ? 6.906 1.430 -2.479 1.00 93.62 231 LEU A O 1
ATOM 1747 N N . GLY A 1 232 ? 8.459 1.330 -4.082 1.00 95.62 232 GLY A N 1
ATOM 1748 C CA . GLY A 1 232 ? 7.496 1.335 -5.174 1.00 95.62 232 GLY A CA 1
ATOM 1749 C C . GLY A 1 232 ? 8.132 1.553 -6.538 1.00 95.62 232 GLY A C 1
ATOM 1750 O O . GLY A 1 232 ? 9.355 1.531 -6.693 1.00 95.62 232 GLY A O 1
ATOM 1751 N N . ALA A 1 233 ? 7.293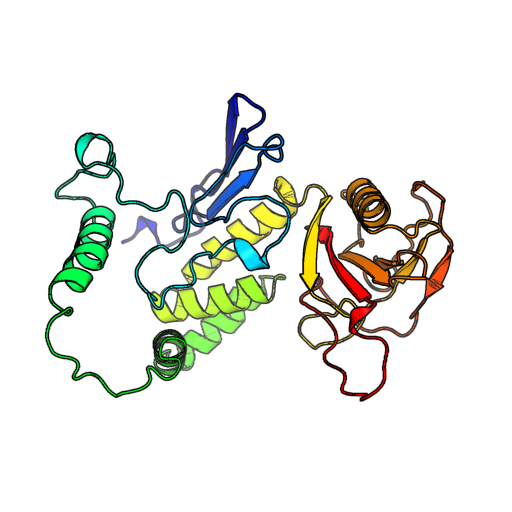 1.801 -7.534 1.00 97.12 233 ALA A N 1
ATOM 1752 C CA . ALA A 1 233 ? 7.716 2.183 -8.870 1.00 97.12 233 ALA A CA 1
ATOM 1753 C C . ALA A 1 233 ? 6.775 3.230 -9.461 1.00 97.12 233 ALA A C 1
ATOM 1755 O O . ALA A 1 233 ? 5.599 3.296 -9.118 1.00 97.12 233 ALA A O 1
ATOM 1756 N N . GLN A 1 234 ? 7.282 4.018 -10.399 1.00 96.69 234 GLN A N 1
ATOM 1757 C CA . GLN A 1 234 ? 6.466 4.896 -11.223 1.00 96.69 234 GLN A CA 1
ATOM 1758 C C . GLN A 1 234 ? 6.883 4.808 -12.685 1.00 96.69 234 GLN A C 1
ATOM 1760 O O . GLN A 1 234 ? 8.065 4.693 -13.009 1.00 96.69 234 GLN A O 1
ATOM 1765 N N . LEU A 1 235 ? 5.910 4.880 -13.584 1.00 95.38 235 LEU A N 1
ATOM 1766 C CA . LEU A 1 235 ? 6.127 4.795 -15.022 1.00 95.38 235 LEU A CA 1
ATOM 1767 C C . LEU A 1 235 ? 5.453 5.964 -15.720 1.00 95.38 235 LEU A C 1
ATOM 1769 O O . LEU A 1 235 ? 4.276 6.226 -15.491 1.00 95.38 235 LEU A O 1
ATOM 1773 N N . ARG A 1 236 ? 6.184 6.610 -16.628 1.00 91.62 236 ARG A N 1
ATOM 1774 C CA . ARG A 1 236 ? 5.623 7.565 -17.586 1.00 91.62 236 ARG A CA 1
ATOM 1775 C C . ARG A 1 236 ? 5.324 6.848 -18.903 1.00 91.62 236 ARG A C 1
ATOM 1777 O O . ARG A 1 236 ? 6.199 6.141 -19.391 1.00 91.62 236 ARG A O 1
ATOM 1784 N N . ARG A 1 237 ? 4.172 7.100 -19.539 1.00 80.88 237 ARG A N 1
ATOM 1785 C CA . ARG A 1 237 ? 3.693 6.458 -20.792 1.00 80.88 237 ARG A CA 1
ATOM 1786 C C . ARG A 1 237 ? 4.710 6.358 -21.942 1.00 80.88 237 ARG A C 1
ATOM 1788 O O . ARG A 1 237 ? 4.528 5.537 -22.833 1.00 80.88 237 ARG A O 1
ATOM 1795 N N . THR A 1 238 ? 5.749 7.190 -21.961 1.00 79.25 238 THR A N 1
ATOM 1796 C CA . THR A 1 238 ? 6.782 7.215 -23.012 1.00 79.25 238 THR A CA 1
ATOM 1797 C C . THR A 1 238 ? 8.214 7.131 -22.480 1.00 79.25 238 THR A C 1
ATOM 1799 O O . THR A 1 238 ? 9.158 7.212 -23.267 1.00 79.25 238 THR A O 1
ATOM 1802 N N . ALA A 1 239 ? 8.401 6.976 -21.167 1.00 85.62 239 ALA A N 1
ATOM 1803 C CA . ALA A 1 239 ? 9.720 6.949 -20.541 1.00 85.62 239 ALA A CA 1
ATOM 1804 C C . ALA A 1 239 ? 10.019 5.591 -19.896 1.00 85.62 239 ALA A C 1
ATOM 1806 O O . ALA A 1 239 ? 9.240 4.645 -19.985 1.00 85.62 239 ALA A O 1
ATOM 1807 N N . SER A 1 240 ? 11.192 5.497 -19.279 1.00 90.62 240 SER A N 1
ATOM 1808 C CA . SER A 1 240 ? 11.569 4.353 -18.464 1.00 90.62 240 SER A CA 1
ATOM 1809 C C . SER A 1 240 ? 10.788 4.301 -17.152 1.00 90.62 240 SER A C 1
ATOM 1811 O O . SER A 1 240 ? 10.428 5.330 -16.576 1.00 90.62 240 SER A O 1
ATOM 1813 N N . CYS A 1 241 ? 10.575 3.080 -16.666 1.00 96.25 241 CYS A N 1
ATOM 1814 C CA . CYS A 1 241 ? 10.138 2.817 -15.303 1.00 96.25 241 CYS A CA 1
ATOM 1815 C C . CYS A 1 241 ? 11.198 3.312 -14.313 1.00 96.25 241 CYS A C 1
ATOM 1817 O O . CYS A 1 241 ? 12.404 3.190 -14.556 1.00 96.25 241 CYS A O 1
ATOM 1819 N N . GLN A 1 242 ? 10.740 3.865 -13.200 1.00 97.12 242 GLN A N 1
ATOM 1820 C CA . GLN A 1 242 ? 11.568 4.414 -12.140 1.00 97.12 242 GLN A CA 1
ATOM 1821 C C . GLN A 1 242 ? 11.250 3.683 -10.843 1.00 97.12 242 GLN A C 1
ATOM 1823 O O . GLN A 1 242 ? 10.097 3.661 -10.422 1.00 97.12 242 GLN A O 1
ATOM 1828 N N . ILE A 1 243 ? 12.265 3.101 -10.209 1.00 97.69 243 ILE A N 1
ATOM 1829 C CA . ILE A 1 243 ? 12.117 2.432 -8.917 1.00 97.69 243 ILE A CA 1
ATOM 1830 C C . ILE A 1 243 ? 12.305 3.457 -7.812 1.00 97.69 243 ILE A C 1
ATOM 1832 O O . ILE A 1 243 ? 13.340 4.121 -7.744 1.00 97.69 243 ILE A O 1
ATOM 1836 N N . ILE A 1 244 ? 11.289 3.577 -6.970 1.00 96.88 244 ILE A N 1
ATOM 1837 C CA . ILE A 1 244 ? 11.214 4.509 -5.855 1.00 96.88 244 ILE A CA 1
ATOM 1838 C C . ILE A 1 244 ? 11.896 3.889 -4.642 1.00 96.88 244 ILE A C 1
ATOM 1840 O O . ILE A 1 244 ? 11.600 2.750 -4.271 1.00 96.88 244 ILE A O 1
ATOM 1844 N N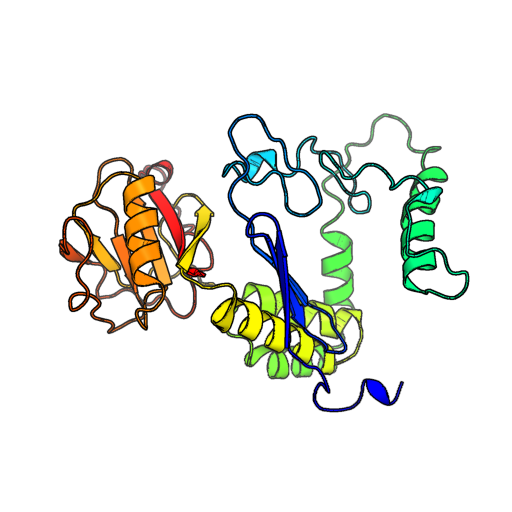 . VAL A 1 245 ? 12.811 4.635 -4.025 1.00 96.19 245 VAL A N 1
ATOM 1845 C CA . VAL A 1 245 ? 13.628 4.136 -2.919 1.00 96.19 245 VAL A CA 1
ATOM 1846 C C . VAL A 1 245 ? 13.642 5.082 -1.727 1.00 96.19 245 VAL A C 1
ATOM 1848 O O . VAL A 1 245 ? 13.501 6.301 -1.850 1.00 96.19 245 VAL A O 1
ATOM 1851 N N . ARG A 1 246 ? 13.877 4.509 -0.547 1.00 93.56 246 ARG A N 1
ATOM 1852 C CA . ARG A 1 246 ? 14.172 5.254 0.671 1.00 93.56 246 ARG A CA 1
ATOM 1853 C C . ARG A 1 246 ? 15.451 6.057 0.465 1.00 93.56 246 ARG A C 1
ATOM 1855 O O . ARG A 1 246 ? 16.417 5.571 -0.127 1.00 93.56 246 ARG A O 1
ATOM 1862 N N . ARG A 1 247 ? 15.470 7.276 0.995 1.00 92.50 247 ARG A N 1
ATOM 1863 C CA . ARG A 1 247 ? 16.597 8.201 0.871 1.00 92.50 247 ARG A CA 1
ATOM 1864 C C . ARG A 1 247 ? 17.935 7.537 1.210 1.00 92.50 247 ARG A C 1
ATOM 1866 O O . ARG A 1 247 ? 18.077 6.926 2.267 1.00 92.50 247 ARG A O 1
ATOM 1873 N N . GLY A 1 248 ? 18.914 7.691 0.319 1.00 92.06 248 GLY A N 1
ATOM 1874 C CA . GLY A 1 248 ? 20.256 7.126 0.496 1.00 92.06 248 GLY A CA 1
ATOM 1875 C C . GLY A 1 248 ? 20.386 5.641 0.137 1.00 92.06 248 GLY A C 1
ATOM 1876 O O . GLY A 1 248 ? 21.472 5.089 0.287 1.00 92.06 248 GLY A O 1
ATOM 1877 N N . THR A 1 249 ? 19.326 5.004 -0.362 1.00 94.31 249 THR A N 1
ATOM 1878 C CA . THR A 1 249 ? 19.373 3.613 -0.832 1.00 94.31 249 THR A CA 1
ATOM 1879 C C . THR A 1 249 ? 19.942 3.541 -2.251 1.00 94.31 249 THR A C 1
ATOM 1881 O O . THR A 1 249 ? 19.522 4.280 -3.149 1.00 94.31 249 THR A O 1
ATOM 1884 N N . ASP A 1 250 ? 20.884 2.623 -2.456 1.00 96.31 250 ASP A N 1
ATOM 1885 C CA . ASP A 1 250 ? 21.401 2.236 -3.768 1.00 96.31 250 ASP A CA 1
ATOM 1886 C C . ASP A 1 250 ? 20.989 0.781 -4.063 1.00 96.31 250 ASP A C 1
ATOM 1888 O O . ASP A 1 250 ? 21.531 -0.141 -3.446 1.00 96.31 250 ASP A O 1
ATOM 1892 N N . PRO A 1 251 ? 20.016 0.553 -4.965 1.00 95.75 251 PRO A N 1
ATOM 1893 C CA . PRO A 1 251 ? 19.533 -0.782 -5.291 1.00 95.75 251 PRO A CA 1
ATOM 1894 C C . PRO A 1 251 ? 20.353 -1.464 -6.397 1.00 95.75 251 PRO A C 1
ATOM 1896 O O . PRO A 1 251 ? 20.038 -2.589 -6.785 1.00 95.75 251 PRO A O 1
ATOM 1899 N N . THR A 1 252 ? 21.392 -0.811 -6.934 1.00 96.56 252 THR A N 1
ATOM 1900 C CA . THR A 1 252 ? 22.043 -1.249 -8.180 1.00 96.56 252 THR A CA 1
ATOM 1901 C C . THR A 1 252 ? 22.885 -2.519 -8.058 1.00 96.56 252 THR A C 1
ATOM 1903 O O . THR A 1 252 ? 23.290 -3.092 -9.070 1.00 96.56 252 THR A O 1
ATOM 1906 N N . SER A 1 253 ? 23.099 -3.013 -6.836 1.00 95.25 253 SER A N 1
ATOM 1907 C CA . SER A 1 253 ? 23.717 -4.318 -6.576 1.00 95.25 253 SER A CA 1
ATOM 1908 C C . SER A 1 253 ? 22.823 -5.501 -6.970 1.00 95.25 253 SER A C 1
ATOM 1910 O O . SER A 1 253 ? 23.331 -6.606 -7.172 1.00 95.25 253 SER A O 1
ATOM 1912 N N . VAL A 1 254 ? 21.510 -5.285 -7.107 1.00 95.06 254 VAL A N 1
ATOM 1913 C CA . VAL A 1 254 ? 20.549 -6.308 -7.533 1.00 95.06 254 VAL A CA 1
ATOM 1914 C C . VAL A 1 254 ? 20.405 -6.277 -9.051 1.00 95.06 254 VAL A C 1
ATOM 1916 O O . VAL A 1 254 ? 20.163 -5.228 -9.641 1.00 95.06 254 VAL A O 1
ATOM 1919 N N . MET A 1 255 ? 20.530 -7.427 -9.712 1.00 95.75 255 MET A N 1
ATOM 1920 C CA . MET A 1 255 ? 20.297 -7.514 -11.155 1.00 95.75 255 MET A CA 1
ATOM 1921 C C . MET A 1 255 ? 18.798 -7.479 -11.457 1.00 95.75 255 MET A C 1
ATOM 1923 O O . MET A 1 255 ? 18.049 -8.306 -10.945 1.00 95.75 255 MET A O 1
ATOM 1927 N N . ILE A 1 256 ? 18.383 -6.566 -12.335 1.00 96.06 256 ILE A N 1
ATOM 1928 C CA . ILE A 1 256 ? 16.995 -6.448 -12.797 1.00 96.06 256 ILE A CA 1
ATOM 1929 C C . ILE A 1 256 ? 16.892 -6.665 -14.311 1.00 96.06 256 ILE A C 1
ATOM 1931 O O . ILE A 1 256 ? 17.850 -6.371 -15.039 1.00 96.06 256 ILE A O 1
ATOM 1935 N N . PRO A 1 257 ? 15.736 -7.127 -14.820 1.00 90.00 257 PRO A N 1
ATOM 1936 C CA . PRO A 1 257 ? 15.450 -7.130 -16.250 1.00 90.00 257 PRO A CA 1
ATOM 1937 C C . PRO A 1 257 ? 15.728 -5.764 -16.890 1.00 90.00 257 PRO A C 1
ATOM 1939 O O . PRO A 1 257 ? 15.262 -4.731 -16.416 1.00 90.00 257 PRO A O 1
ATOM 1942 N N . GLY A 1 258 ? 16.530 -5.761 -17.955 1.00 89.56 258 GLY A N 1
ATOM 1943 C CA . GLY A 1 258 ? 16.909 -4.548 -18.680 1.00 89.56 258 GLY A CA 1
ATOM 1944 C C . GLY A 1 258 ? 17.996 -3.685 -18.015 1.00 89.56 258 GLY A C 1
ATOM 1945 O O . GLY A 1 258 ? 18.621 -2.876 -18.701 1.00 89.56 258 GLY A O 1
ATOM 1946 N N . GLY A 1 259 ? 18.275 -3.878 -16.727 1.00 95.94 259 GLY A N 1
ATOM 1947 C CA . GLY A 1 259 ? 19.316 -3.157 -15.998 1.00 95.94 259 GLY A CA 1
ATOM 1948 C C . GLY A 1 259 ? 18.925 -1.754 -15.522 1.00 95.94 259 GLY A C 1
ATOM 1949 O O . GLY A 1 259 ? 17.868 -1.205 -15.850 1.00 95.94 259 GLY A O 1
ATOM 1950 N N . TRP A 1 260 ? 19.819 -1.189 -14.712 1.00 97.12 260 TRP A N 1
ATOM 1951 C CA . TRP A 1 260 ? 19.666 0.121 -14.089 1.00 97.12 260 TRP A CA 1
ATOM 1952 C C . TRP A 1 260 ? 20.109 1.259 -15.010 1.00 97.12 260 TRP A C 1
ATOM 1954 O O . TRP A 1 260 ? 21.068 1.143 -15.772 1.00 97.12 260 TRP A O 1
ATOM 1964 N N . GLY A 1 261 ? 19.407 2.379 -14.899 1.00 95.19 261 GLY A N 1
ATOM 1965 C CA . GLY A 1 261 ? 19.773 3.674 -15.449 1.00 95.19 261 GLY A CA 1
ATOM 1966 C C . GLY A 1 261 ? 20.357 4.595 -14.376 1.00 95.19 261 GLY A C 1
ATOM 1967 O O . GLY A 1 261 ? 20.943 4.161 -13.385 1.00 95.19 261 GLY A O 1
ATOM 1968 N N . LYS A 1 262 ? 20.209 5.904 -14.582 1.00 95.38 262 LYS A N 1
ATOM 1969 C CA . LYS A 1 262 ? 20.729 6.922 -13.660 1.00 95.38 262 LYS A CA 1
ATOM 1970 C C . LYS A 1 262 ? 19.839 7.083 -12.422 1.00 95.38 262 LYS A C 1
ATOM 1972 O O . LYS A 1 262 ? 18.616 6.939 -12.494 1.00 95.38 262 LYS A O 1
ATOM 1977 N N . LYS A 1 263 ? 20.452 7.496 -11.311 1.00 95.50 263 LYS A N 1
ATOM 1978 C CA . LYS A 1 263 ? 19.728 8.047 -10.161 1.00 95.50 263 LYS A CA 1
ATOM 1979 C C . LYS A 1 263 ? 19.073 9.371 -10.553 1.00 95.50 263 LYS A C 1
ATOM 1981 O O . LYS A 1 263 ? 19.695 10.225 -11.187 1.00 95.50 263 LYS A O 1
ATOM 1986 N N . ILE A 1 264 ? 17.829 9.552 -10.145 1.00 91.38 264 ILE A N 1
ATOM 1987 C CA . ILE A 1 264 ? 17.014 10.737 -10.402 1.00 91.38 264 ILE A CA 1
ATOM 1988 C C . ILE A 1 264 ? 16.421 11.259 -9.095 1.00 91.38 264 ILE A C 1
ATOM 1990 O O . ILE A 1 264 ? 16.328 10.542 -8.099 1.00 91.38 264 ILE A O 1
ATOM 1994 N N . ALA A 1 265 ? 16.050 12.541 -9.103 1.00 82.25 265 ALA A N 1
ATOM 1995 C CA . ALA A 1 265 ? 15.448 13.218 -7.957 1.00 82.25 265 ALA A CA 1
ATOM 1996 C C . ALA A 1 265 ? 16.268 13.066 -6.654 1.00 82.25 265 ALA A C 1
ATOM 1998 O O . ALA A 1 265 ? 15.716 12.886 -5.579 1.00 82.25 265 ALA A O 1
ATOM 1999 N N . ALA A 1 266 ? 17.601 13.175 -6.724 1.00 77.00 266 ALA A N 1
ATOM 2000 C CA . ALA A 1 266 ? 18.487 12.994 -5.563 1.00 77.00 266 ALA A CA 1
ATOM 2001 C C . ALA A 1 266 ? 18.266 14.009 -4.417 1.00 77.00 266 ALA A C 1
ATOM 2003 O O . ALA A 1 266 ? 18.795 13.839 -3.325 1.00 77.00 266 ALA A O 1
ATOM 2004 N N . THR A 1 267 ? 17.512 15.084 -4.663 1.00 82.06 267 THR A N 1
ATOM 2005 C CA . THR A 1 267 ? 17.124 16.083 -3.655 1.00 82.06 267 THR A CA 1
ATOM 2006 C C . THR A 1 267 ? 15.716 15.865 -3.100 1.00 82.06 267 THR A C 1
ATOM 2008 O O . THR A 1 267 ? 15.232 16.699 -2.332 1.00 82.06 267 THR A O 1
ATOM 2011 N N . ALA A 1 268 ? 15.043 14.791 -3.515 1.00 88.94 268 ALA A N 1
ATOM 2012 C CA . ALA A 1 268 ? 13.726 14.413 -3.041 1.00 88.94 268 ALA A CA 1
ATOM 2013 C C . ALA A 1 268 ? 13.736 14.112 -1.533 1.00 88.94 268 ALA A C 1
ATOM 2015 O O . ALA A 1 268 ? 14.760 13.744 -0.955 1.00 88.94 268 ALA A O 1
ATOM 2016 N N . ARG A 1 269 ? 12.593 14.339 -0.882 1.00 91.75 269 ARG A N 1
ATOM 2017 C CA . ARG A 1 269 ? 12.458 14.309 0.587 1.00 91.75 269 ARG A CA 1
ATOM 2018 C C . ARG A 1 269 ? 11.279 13.463 1.065 1.00 91.75 269 ARG A C 1
ATOM 2020 O O . ARG A 1 269 ? 10.833 13.657 2.191 1.00 91.75 269 ARG A O 1
ATOM 2027 N N . GLY A 1 270 ? 10.766 12.597 0.197 1.00 89.88 270 GLY A N 1
ATOM 2028 C CA . GLY A 1 270 ? 9.733 11.630 0.525 1.00 89.88 270 GLY A CA 1
ATOM 2029 C C . GLY A 1 270 ? 10.225 10.681 1.606 1.00 89.88 270 GLY A C 1
ATOM 2030 O O . GLY A 1 270 ? 11.356 10.185 1.547 1.00 89.88 270 GLY A O 1
ATOM 2031 N N . GLU A 1 271 ? 9.381 10.465 2.602 1.00 88.00 271 GLU A N 1
ATOM 2032 C CA . GLU A 1 271 ? 9.647 9.600 3.748 1.00 88.00 271 GLU A CA 1
ATOM 2033 C C . GLU A 1 271 ? 8.563 8.523 3.869 1.00 88.00 271 GLU A C 1
ATOM 2035 O O . GLU 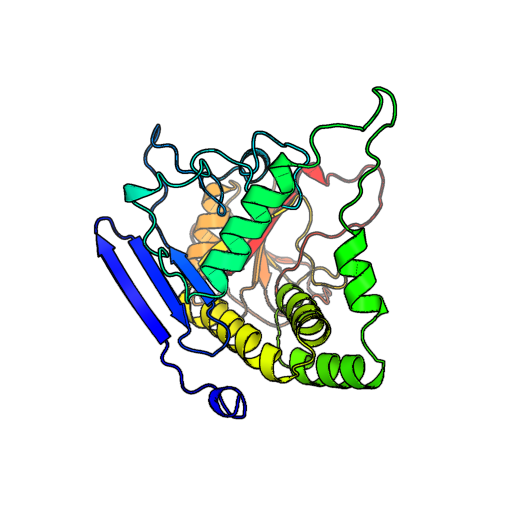A 1 271 ? 7.487 8.630 3.283 1.00 88.00 271 GLU A O 1
ATOM 2040 N N . GLY A 1 272 ? 8.862 7.448 4.600 1.00 84.62 272 GLY A N 1
ATOM 2041 C CA . GLY A 1 272 ? 7.934 6.328 4.768 1.00 84.62 272 GLY A CA 1
ATOM 2042 C C . GLY A 1 272 ? 7.558 5.626 3.457 1.00 84.62 272 GLY A C 1
ATOM 2043 O O . GLY A 1 272 ? 8.287 5.685 2.465 1.00 84.62 272 GLY A O 1
ATOM 2044 N N . LEU A 1 273 ? 6.422 4.933 3.488 1.00 85.81 273 LEU A N 1
ATOM 2045 C CA . LEU A 1 273 ? 5.828 4.221 2.353 1.00 85.81 273 LEU A CA 1
ATOM 2046 C C . LEU A 1 273 ? 5.131 5.179 1.381 1.00 85.81 273 LEU A C 1
ATOM 2048 O O . LEU A 1 273 ? 4.656 6.234 1.797 1.00 85.81 273 LEU A O 1
ATOM 2052 N N . VAL A 1 274 ? 5.005 4.776 0.112 1.00 88.12 274 VAL A N 1
ATOM 2053 C CA . VAL A 1 274 ? 4.222 5.512 -0.895 1.00 88.12 274 VAL A CA 1
ATOM 2054 C C . VAL A 1 274 ? 2.762 5.588 -0.444 1.00 88.12 274 VAL A C 1
ATOM 2056 O O . VAL A 1 274 ? 2.163 4.573 -0.114 1.00 88.12 274 VAL A O 1
ATOM 2059 N N . ARG A 1 275 ? 2.174 6.788 -0.426 1.00 84.62 275 ARG A N 1
ATOM 2060 C CA . ARG A 1 275 ? 0.809 7.031 0.096 1.00 84.62 275 ARG A CA 1
ATOM 2061 C C . ARG A 1 275 ? -0.161 7.577 -0.930 1.00 84.62 275 ARG A C 1
ATOM 2063 O O . ARG A 1 275 ? -1.346 7.725 -0.643 1.00 84.62 275 ARG A O 1
ATOM 2070 N N . GLY A 1 276 ? 0.340 7.889 -2.111 1.00 87.94 276 GLY A N 1
ATOM 2071 C CA . GLY A 1 276 ? -0.453 8.418 -3.197 1.00 87.94 276 GLY A CA 1
ATOM 2072 C C . GLY A 1 276 ? 0.443 9.039 -4.244 1.00 87.94 276 GLY A C 1
ATOM 2073 O O . GLY A 1 276 ? 1.596 8.639 -4.435 1.00 87.94 276 GLY A O 1
ATOM 2074 N N . VAL A 1 277 ? -0.108 10.045 -4.905 1.00 91.06 277 VAL A N 1
ATOM 2075 C CA . VAL A 1 277 ? 0.557 10.761 -5.982 1.00 91.06 277 VAL A CA 1
ATOM 2076 C C . VAL A 1 277 ? 0.597 12.259 -5.706 1.00 91.06 277 VAL A C 1
ATOM 2078 O O . VAL A 1 277 ? -0.297 12.809 -5.062 1.00 91.06 277 VAL A O 1
ATOM 2081 N N . THR A 1 278 ? 1.640 12.940 -6.180 1.00 87.00 278 THR A N 1
ATOM 2082 C CA . THR A 1 278 ? 1.779 14.397 -6.028 1.00 87.00 278 THR A CA 1
ATOM 2083 C C . THR A 1 278 ? 0.568 15.132 -6.620 1.00 87.00 278 THR A C 1
ATOM 2085 O O . THR A 1 278 ? 0.224 14.909 -7.782 1.00 87.00 278 THR A O 1
ATOM 2088 N N . GLN A 1 279 ? -0.028 16.065 -5.870 1.00 72.44 279 GLN A N 1
ATOM 2089 C CA . GLN A 1 279 ? -1.206 16.839 -6.304 1.00 72.44 279 GLN A CA 1
ATOM 2090 C C . GLN A 1 279 ? -0.873 18.071 -7.178 1.00 72.44 279 GLN A C 1
ATOM 2092 O O . GLN A 1 279 ? -1.772 18.818 -7.570 1.00 72.44 279 GLN A O 1
ATOM 2097 N N . ASP A 1 280 ? 0.403 18.297 -7.501 1.00 60.16 280 ASP A N 1
ATOM 2098 C CA . ASP A 1 280 ? 0.954 19.634 -7.756 1.00 60.16 280 ASP A CA 1
ATOM 2099 C C . ASP A 1 280 ? 0.491 20.320 -9.055 1.00 60.16 280 ASP A C 1
ATOM 2101 O O . ASP A 1 280 ? 0.713 19.827 -10.168 1.00 60.16 280 ASP A O 1
ATOM 2105 N N . THR A 1 281 ? -0.213 21.444 -8.877 1.00 46.69 281 THR A N 1
ATOM 2106 C CA . THR A 1 281 ? -1.230 22.172 -9.684 1.00 46.69 281 THR A CA 1
ATOM 2107 C C . THR A 1 281 ? -0.756 22.900 -10.944 1.00 46.69 281 THR A C 1
ATOM 2109 O O . THR A 1 281 ? -1.415 23.831 -11.404 1.00 46.69 281 THR A O 1
ATOM 2112 N N . ALA A 1 282 ? 0.339 22.468 -11.570 1.00 45.94 282 ALA A N 1
ATOM 2113 C CA . ALA A 1 282 ? 0.749 23.058 -12.842 1.00 45.94 282 ALA A CA 1
ATOM 2114 C C . ALA A 1 282 ? -0.172 22.585 -13.985 1.00 45.94 282 ALA A C 1
ATOM 2116 O O . ALA A 1 282 ? 0.067 21.541 -14.609 1.00 45.94 282 ALA A O 1
ATOM 2117 N N . GLU A 1 283 ? -1.240 23.354 -14.227 1.00 41.62 283 GLU A N 1
ATOM 2118 C CA . GLU A 1 283 ? -2.071 23.312 -15.432 1.00 41.62 283 GLU A CA 1
ATOM 2119 C C . GLU A 1 283 ? -1.164 23.212 -16.670 1.00 41.62 283 GLU A C 1
ATOM 2121 O O . GLU A 1 283 ? -0.339 24.085 -16.932 1.00 41.62 283 GLU A O 1
ATOM 2126 N N . GLY A 1 284 ? -1.267 22.098 -17.400 1.00 50.75 284 GLY A N 1
ATOM 2127 C CA . GLY A 1 284 ? -0.489 21.838 -18.618 1.00 50.75 284 GLY A CA 1
ATOM 2128 C C . GLY A 1 284 ? 0.623 20.790 -18.500 1.00 50.75 284 GLY A C 1
ATOM 2129 O O . GLY A 1 284 ? 1.231 20.454 -19.515 1.00 50.75 284 GLY A O 1
ATOM 2130 N N . SER A 1 285 ? 0.885 20.231 -17.314 1.00 51.41 285 SER A N 1
ATOM 2131 C CA . SER A 1 285 ? 1.843 19.126 -17.169 1.00 51.41 285 SER A CA 1
ATOM 2132 C C . SER A 1 285 ? 1.193 17.757 -17.406 1.00 51.41 285 SER A C 1
ATOM 2134 O O . SER A 1 285 ? 0.052 17.504 -17.029 1.00 51.41 285 SER A O 1
ATOM 2136 N N . ASP A 1 286 ? 1.958 16.881 -18.054 1.00 64.19 286 ASP A N 1
ATOM 2137 C CA . ASP A 1 286 ? 1.705 15.511 -18.522 1.00 64.19 286 ASP A CA 1
ATOM 2138 C C . ASP A 1 286 ? 1.312 14.511 -17.398 1.00 64.19 286 ASP A C 1
ATOM 2140 O O . ASP A 1 286 ? 1.862 13.418 -17.300 1.00 64.19 286 ASP A O 1
ATOM 2144 N N . ARG A 1 287 ? 0.400 14.871 -16.483 1.00 58.12 287 ARG A N 1
ATOM 2145 C CA . ARG A 1 287 ? 0.050 14.104 -15.269 1.00 58.12 287 ARG A CA 1
ATOM 2146 C C . ARG A 1 287 ? -0.541 12.734 -15.572 1.00 58.12 287 ARG A C 1
ATOM 2148 O O . ARG A 1 287 ? -0.133 11.747 -14.972 1.00 58.12 287 ARG A O 1
ATOM 2155 N N . ALA A 1 288 ? -1.449 12.675 -16.546 1.00 59.66 288 ALA A N 1
ATOM 2156 C CA . ALA A 1 288 ? -2.073 11.432 -17.001 1.00 59.66 288 ALA A CA 1
ATOM 2157 C C . ALA A 1 288 ? -1.074 10.465 -17.663 1.00 59.66 288 ALA A C 1
ATOM 2159 O O . ALA A 1 288 ? -1.436 9.340 -18.005 1.00 59.66 288 ALA A O 1
ATOM 2160 N N . SER A 1 289 ? 0.177 10.888 -17.883 1.00 82.50 289 SER A N 1
ATOM 2161 C CA . SER A 1 289 ? 1.212 9.987 -18.375 1.00 82.50 289 SER A CA 1
ATOM 2162 C C . SER A 1 289 ? 1.851 9.155 -17.275 1.00 82.50 289 SER A C 1
ATOM 2164 O O . SER A 1 289 ? 2.449 8.139 -17.617 1.00 82.50 289 SER A O 1
ATOM 2166 N N . TRP A 1 290 ? 1.731 9.540 -16.001 1.00 91.56 290 TRP A N 1
ATOM 2167 C CA . TRP A 1 290 ? 2.353 8.809 -14.904 1.00 91.56 290 TRP A CA 1
ATOM 2168 C C . TRP A 1 290 ? 1.398 7.816 -14.258 1.00 91.56 290 TRP A C 1
ATOM 2170 O O . TRP A 1 290 ? 0.204 8.065 -14.111 1.00 91.56 290 TRP A O 1
ATOM 2180 N N . SER A 1 291 ? 1.955 6.689 -13.851 1.00 93.81 291 SER A N 1
ATOM 2181 C CA . SER A 1 291 ? 1.295 5.662 -13.054 1.00 93.81 291 SER A CA 1
ATOM 2182 C C . SER A 1 291 ? 2.227 5.298 -11.910 1.00 93.81 291 SER A C 1
ATOM 2184 O O . SER A 1 291 ? 3.427 5.142 -12.142 1.00 93.81 291 SER A O 1
ATOM 2186 N N . CYS A 1 292 ? 1.691 5.228 -10.696 1.00 95.12 292 CYS A N 1
ATOM 2187 C CA . CYS A 1 292 ? 2.447 4.952 -9.482 1.00 95.12 292 CYS A CA 1
ATOM 2188 C C . CYS A 1 292 ? 1.979 3.643 -8.846 1.00 95.12 292 CYS A C 1
ATOM 2190 O O . CYS A 1 292 ? 0.776 3.402 -8.728 1.00 95.12 292 CYS A O 1
ATOM 2192 N N . TRP A 1 293 ? 2.931 2.836 -8.384 1.00 95.44 293 TRP A N 1
ATOM 2193 C CA . TRP A 1 293 ? 2.684 1.647 -7.583 1.00 95.44 293 TRP A CA 1
ATOM 2194 C C . TRP A 1 293 ? 3.490 1.701 -6.292 1.00 95.44 293 TRP A C 1
ATOM 2196 O O . TRP A 1 293 ? 4.693 1.967 -6.315 1.00 95.44 293 TRP A O 1
ATOM 2206 N N . GLN A 1 294 ? 2.835 1.408 -5.177 1.00 92.75 294 GLN A N 1
ATOM 2207 C CA . GLN A 1 294 ? 3.487 1.082 -3.920 1.00 92.75 294 GLN A CA 1
ATOM 2208 C C . GLN A 1 294 ? 3.933 -0.377 -3.979 1.00 92.75 294 GLN A C 1
ATOM 2210 O O . GLN A 1 294 ? 3.213 -1.228 -4.500 1.00 92.75 294 GLN A O 1
ATOM 2215 N N . LEU A 1 295 ? 5.116 -0.663 -3.452 1.00 89.06 295 LEU A N 1
ATOM 2216 C CA . LEU A 1 295 ? 5.475 -2.025 -3.107 1.00 89.06 295 LEU A CA 1
ATOM 2217 C C . LEU A 1 295 ? 4.927 -2.295 -1.713 1.00 89.06 295 LEU A C 1
ATOM 2219 O O . LEU A 1 295 ? 5.372 -1.644 -0.764 1.00 89.06 295 LEU A O 1
ATOM 2223 N N . VAL A 1 296 ? 3.924 -3.171 -1.629 1.00 78.06 296 VAL A N 1
ATOM 2224 C CA . VAL A 1 296 ? 3.680 -3.904 -0.390 1.00 78.06 296 VAL A CA 1
ATOM 2225 C C . VAL A 1 296 ? 4.550 -5.132 -0.496 1.00 78.06 296 VAL A C 1
ATOM 2227 O O . VAL A 1 296 ? 4.302 -6.044 -1.325 1.00 78.06 296 VAL A O 1
#

Sequence (296 aa):
HERFLGRPKGGLYVLKLPDSLEVTATGVDFMSSVITMPRPGAGVAQGGYCGNFNGDPEDDAQPVVPSWNKPIGKGLEPVERSLNLFRGKHSPVALAAEAALLEGRQQESRHPPGQREDGGGLQPVFDILAACSEDLKRQAADRCGEVEDARMQRDCVFDICATKDVHAADGMLAAEVLEEELNAKGIPVFMGHGLCADAQGRPYEAWETTVRTERECQDVLRSLALTKGILGAQLRRTASCQIIVRRGTDPTSVMIPGGWGKKIAATARGEGLVRGVTQDTAEGSDRASWSCWQLV

Organism: Alexandrium catenella (NCBI:txid2925)

Secondary structure (DSSP, 8-state):
-GGGSSS----EEEEE-GGG-EEEEE-SSS--EEEE-PPPPTT----STT---SS-GGGTT-S--S-TTS--STT-SPPPGGG-TT--TT-HHHHHHHHHHHHHHHSSS-PPTT-----TTSHHHHHHHHHS-HHHHHHHHHHGGG---HHHHHHHHHHHHHHT-TTHHHHHHHHHHHIIIII-SSPEEEEESS-EE-TTSPBPEEEEES--SHHHHHHHHHHTTTSTTEEEEEEETTS-EEEEE-TT---TTS--TT-EEEEE-TT----SS--EE-----TTS-GGGEEEEEE-

pLDDT: mean 76.46, std 18.24, range [35.91, 97.69]

Radius of gyration: 22.07 Å; chains: 1; bounding box: 65×49×54 Å